Protein AF-A0A9E0NZY3-F1 (afdb_monomer)

pLDDT: mean 89.42, std 7.25, range [50.78, 97.94]

Sequence (360 aa):
MAFSDWFIPERIRQRQDQLIQARTTVNVAMLAALLTPLFSVSYFRLGHSAMGFGILAGGAGMALSVLLMRLTGLMQLAANVAITSMYTMVCWMAWVNGGLMGTSIVWFATVPFAAIFIAGRRAGYVWGVLTLLALVLFMLLHNDPGALPDIPIPATEFPFMQLKSLVGLTLVVLALALAFDSAKTKGFSNLETAREQAESSRHAIAAMLDQIARSVRAASQESKDIADSAHLMVDTMQKQSARTQEMVVTVQQMSDLTSHNADQTVHAAEVAGNARQHASAGGQVMDEAVRRLDEAGQAMSRSAAAIESLERRSNEVNGIAQLIGEIADQTNLLALNAAIEAARAGEMGRGFAVVADEVR

Foldseek 3Di:
DPPQVLLADPVQVVDPVSVQLSSLLSVLLQVQLVCLQVLLVVCVVLVNNQLSVLSNQLSVQSVVLSNCCNVVVPQLSSLVSNLVSQVSSLLSNCQSQLHPPGLSLLSLVCSLLSLCSNNRNVSSVVSNVVSVVSNVVSVVLNVDPPSGDYRSDDPVCRVVSSVVSVVVVVVSVVVSVVSVVVVVVVVVVVVVVVVVVVVVVVVVVVVVVVVVVVVVVVVVVVVVVVVVVVVVVVVVVVVVVVVVVVVVVVVVVVVVVVVVVVVVVVVVVVVVVVVVVVVVVVVVVVVVVVVVVVVVVVVVVVVVVVVVVVVVVVVVVVVVVVVVVVVLVVQLVVLVVQLVVLVVVPPVSVVSNVVSVVSD

Radius of gyration: 89.31 Å; Cα contacts (8 Å, |Δi|>4): 255; chains: 1; bounding box: 159×36×244 Å

Solvent-accessible surface area (backbone atoms only — not comparable to full-atom values): 18233 Å² total; per-residue (Å²): 130,60,80,58,50,75,40,51,40,68,85,44,62,77,38,68,72,54,34,54,37,49,47,45,31,36,50,53,26,44,52,51,27,67,47,22,59,67,57,18,53,60,32,45,76,72,70,38,52,74,53,18,52,41,36,39,52,20,18,49,37,12,42,47,16,39,51,45,19,41,75,70,58,42,59,69,59,19,28,49,43,24,48,49,22,49,49,53,27,41,53,50,42,16,47,62,26,32,24,76,83,20,63,39,45,70,53,55,68,50,50,24,56,54,23,29,58,35,61,30,65,69,41,14,52,54,44,38,52,53,42,52,52,48,53,52,50,36,52,57,40,69,74,39,92,79,69,49,51,68,57,78,65,53,82,88,52,40,67,59,51,33,50,52,40,50,53,51,51,51,53,52,53,50,53,53,51,53,51,49,54,56,52,50,55,55,52,52,55,54,50,50,54,53,46,53,52,51,53,53,49,51,54,53,51,54,54,52,51,54,50,50,54,51,51,53,53,52,53,54,48,53,52,48,55,50,51,52,51,50,53,52,48,52,56,50,49,51,55,49,51,52,51,51,53,52,47,53,53,51,51,51,53,51,51,53,51,51,51,50,51,51,54,50,49,53,51,51,50,49,52,53,50,52,51,51,52,51,52,54,51,51,49,54,52,48,55,50,50,53,50,53,50,50,54,48,52,53,52,51,52,54,49,52,55,51,50,54,52,48,50,54,51,50,52,51,51,49,52,51,51,49,52,49,49,54,49,49,53,51,42,31,50,53,18,48,52,43,27,53,53,17,61,70,53,43,88,84,14,53,71,52,26,57,52,17,61,72,64,81

Secondary structure (DSSP, 8-state):
--GGGGGS-HHHHTSHHHHHHHHHHHHHHHHHHHHHHHHHHHHHHTT-HHHHHHHHHHHHHHHHHHHHHHHH--HHHHHHHHHHHHHHHHHHHHHHTTGGGSTTGGGGGHHHHHHHHHH-HHHHHHHHHHHHHHHHHHHHHHTSTTSS----S-TTTHHHHHHHHHHHHHHHHHHHHHHHHHHHHHHHHHHHHHHHHHHHHHHHHHHHHHHHHHHHHHHHHHHHHHHHHHHHHHHHHHHHHHHHHHHHHHHHHHHHHHHHHHHHHHHHHHHHHHHHHHHHHHHHHHHHHHHHHHHHHHHHHHHHHHHHHHHHHHHHHHHHHHHHHHHHHHHHHHHHHHHHHHHHTGGGGHHHHHHHHHH-

Mean predicted aligned error: 14.32 Å

Nearest PDB structures (foldseek):
  3ja6-assembly1_I  TM=7.808E-01  e=2.227E+00  Escherichia coli
  8c5v-assembly1_I  TM=2.596E-01  e=5.965E-02  Escherichia coli
  3ja6-assembly1_H  TM=8.888E-01  e=9.295E+00  Escherichia coli

Structure (mmCIF, N/CA/C/O backbone):
data_AF-A0A9E0NZY3-F1
#
_entry.id   AF-A0A9E0NZY3-F1
#
loop_
_atom_site.group_PDB
_atom_site.id
_atom_site.type_symbol
_atom_site.label_atom_id
_atom_site.label_alt_id
_atom_site.label_comp_id
_atom_site.label_asym_id
_atom_site.label_entity_id
_atom_site.label_seq_id
_atom_site.pdbx_PDB_ins_code
_atom_site.Cartn_x
_atom_site.Cartn_y
_atom_site.Cartn_z
_atom_site.occupancy
_atom_site.B_iso_or_equiv
_atom_site.auth_seq_id
_atom_site.auth_comp_id
_atom_site.auth_asym_id
_atom_site.auth_atom_id
_atom_site.pdbx_PDB_model_num
ATOM 1 N N . MET A 1 1 ? 33.956 19.545 -25.415 1.00 50.78 1 MET A N 1
ATOM 2 C CA . MET A 1 1 ? 33.151 19.213 -26.614 1.00 50.78 1 MET A CA 1
ATOM 3 C C . MET A 1 1 ? 34.107 18.835 -27.721 1.00 50.78 1 MET A C 1
ATOM 5 O O . MET A 1 1 ? 35.066 19.569 -27.924 1.00 50.78 1 MET A O 1
ATOM 9 N N . ALA A 1 2 ? 33.895 17.703 -28.390 1.00 66.69 2 ALA A N 1
ATOM 10 C CA . ALA A 1 2 ? 34.688 17.389 -29.574 1.00 66.69 2 ALA A CA 1
ATOM 11 C C . ALA A 1 2 ? 34.324 18.384 -30.690 1.00 66.69 2 ALA A C 1
ATOM 13 O O . ALA A 1 2 ? 33.170 18.793 -30.788 1.00 66.69 2 ALA A O 1
ATOM 14 N N . PHE A 1 3 ? 35.277 18.770 -31.540 1.00 72.88 3 PHE A N 1
ATOM 15 C CA . PHE A 1 3 ? 35.023 19.671 -32.675 1.00 72.88 3 PHE A CA 1
ATOM 16 C C . PHE A 1 3 ? 33.878 19.170 -33.581 1.00 72.88 3 PHE A C 1
ATOM 18 O O . PHE A 1 3 ? 33.080 19.959 -34.081 1.00 72.88 3 PHE A O 1
ATOM 25 N N . SER A 1 4 ? 33.716 17.850 -33.700 1.00 74.94 4 SER A N 1
ATOM 26 C CA . SER A 1 4 ? 32.618 17.216 -34.432 1.00 74.94 4 SER A CA 1
ATOM 27 C C . SER A 1 4 ? 31.234 17.404 -33.800 1.00 74.94 4 SER A C 1
ATOM 29 O O . SER A 1 4 ? 30.239 17.403 -34.523 1.00 74.94 4 SER A O 1
ATOM 31 N N . ASP A 1 5 ? 31.141 17.647 -32.486 1.00 81.12 5 ASP A N 1
ATOM 32 C CA . ASP A 1 5 ? 29.861 17.885 -31.806 1.00 81.12 5 ASP A CA 1
ATOM 33 C C . ASP A 1 5 ? 29.216 19.202 -32.254 1.00 81.12 5 ASP A C 1
ATOM 35 O O . ASP A 1 5 ? 27.991 19.320 -32.253 1.00 81.12 5 ASP A O 1
ATOM 39 N N . TRP A 1 6 ? 30.016 20.182 -32.688 1.00 84.56 6 TRP A N 1
ATOM 40 C CA . TRP A 1 6 ? 29.530 21.481 -33.163 1.00 84.56 6 TRP A CA 1
ATOM 41 C C . TRP A 1 6 ? 28.607 21.370 -34.385 1.00 84.56 6 TRP A C 1
ATOM 43 O O . TRP A 1 6 ? 27.663 22.150 -34.530 1.00 84.56 6 TRP A O 1
ATOM 53 N N . PHE A 1 7 ? 28.844 20.368 -35.232 1.00 84.12 7 PHE A N 1
ATOM 54 C CA . PHE A 1 7 ? 28.051 20.103 -36.433 1.00 84.12 7 PHE A CA 1
ATOM 55 C C . PHE A 1 7 ? 26.774 19.299 -36.159 1.00 84.12 7 PHE A C 1
ATOM 57 O O . PHE A 1 7 ? 25.936 19.164 -37.048 1.00 84.12 7 PHE A O 1
ATOM 64 N N . ILE A 1 8 ? 26.599 18.780 -34.940 1.00 86.31 8 ILE A N 1
ATOM 65 C CA . ILE A 1 8 ? 25.457 17.944 -34.556 1.00 86.31 8 ILE A CA 1
ATOM 66 C C . ILE A 1 8 ? 24.435 18.800 -33.792 1.00 86.31 8 ILE A C 1
ATOM 68 O O . ILE A 1 8 ? 24.755 19.271 -32.697 1.00 86.31 8 ILE A O 1
ATOM 72 N N . PRO A 1 9 ? 23.205 18.982 -34.310 1.00 86.56 9 PRO A N 1
ATOM 73 C CA . PRO A 1 9 ? 22.145 19.724 -33.625 1.00 86.56 9 PRO A CA 1
ATOM 74 C C . PRO A 1 9 ? 21.748 19.112 -32.278 1.00 86.56 9 PRO A C 1
ATOM 76 O O . PRO A 1 9 ? 21.728 17.890 -32.123 1.00 86.56 9 PRO A O 1
ATOM 79 N N . GLU A 1 10 ? 21.334 19.948 -31.325 1.00 81.31 10 GLU A N 1
ATOM 80 C CA . GLU A 1 10 ? 20.989 19.521 -29.958 1.00 81.31 10 GLU A CA 1
ATOM 81 C C . GLU A 1 10 ? 19.892 18.455 -29.902 1.00 81.31 10 GLU A C 1
ATOM 83 O O . GLU A 1 10 ? 20.007 17.496 -29.142 1.00 81.31 10 GLU A O 1
ATOM 88 N N . ARG A 1 11 ? 18.888 18.544 -30.782 1.00 81.25 11 ARG A N 1
ATOM 89 C CA . ARG A 1 11 ? 17.812 17.543 -30.895 1.00 81.25 11 ARG A CA 1
ATOM 90 C C . ARG A 1 11 ? 18.315 16.120 -31.175 1.00 81.25 11 ARG A C 1
ATOM 92 O O . ARG A 1 11 ? 17.685 15.157 -30.757 1.00 81.25 11 ARG A O 1
ATOM 99 N N . ILE A 1 12 ? 19.448 15.983 -31.871 1.00 78.00 12 ILE A N 1
ATOM 100 C CA . ILE A 1 12 ? 20.076 14.687 -32.172 1.00 78.00 12 ILE A CA 1
ATOM 101 C C . ILE A 1 12 ? 20.942 14.230 -30.991 1.00 78.00 12 ILE A C 1
ATOM 103 O O . ILE A 1 12 ? 21.030 13.038 -30.713 1.00 78.00 12 ILE A O 1
ATOM 107 N N . ARG A 1 13 ? 21.531 15.171 -30.239 1.00 76.94 13 ARG A N 1
ATOM 108 C CA . ARG A 1 13 ? 22.372 14.868 -29.067 1.00 76.94 13 ARG A CA 1
ATOM 109 C C . ARG A 1 13 ? 21.608 14.195 -27.925 1.00 76.94 13 ARG A C 1
ATOM 111 O O . ARG A 1 13 ? 22.228 13.497 -27.132 1.00 76.94 13 ARG A O 1
ATOM 118 N N . GLN A 1 14 ? 20.289 14.370 -27.855 1.00 75.69 14 GLN A N 1
ATOM 119 C CA . GLN A 1 14 ? 19.443 13.761 -26.821 1.00 75.69 14 GLN A CA 1
ATOM 120 C C . GLN A 1 14 ? 19.224 12.250 -27.010 1.00 75.69 14 GLN A C 1
ATOM 122 O O . GLN A 1 14 ? 18.855 11.566 -26.061 1.00 75.69 14 GLN A O 1
ATOM 127 N N . ARG A 1 15 ? 19.454 11.708 -28.214 1.00 75.62 15 ARG A N 1
ATOM 128 C CA . ARG A 1 15 ? 19.289 10.278 -28.513 1.00 75.62 15 ARG A CA 1
ATOM 129 C C . ARG A 1 15 ? 20.659 9.640 -28.715 1.00 75.62 15 ARG A C 1
ATOM 131 O O . ARG A 1 15 ? 21.295 9.885 -29.738 1.00 75.62 15 ARG A O 1
ATOM 138 N N . GLN A 1 16 ? 21.104 8.812 -27.766 1.00 69.94 16 GLN A N 1
ATOM 139 C CA . GLN A 1 16 ? 22.449 8.213 -27.785 1.00 69.94 16 GLN A CA 1
ATOM 140 C C . GLN A 1 16 ? 22.771 7.492 -29.103 1.00 69.94 16 GLN A C 1
ATOM 142 O O . GLN A 1 16 ? 23.833 7.732 -29.678 1.00 69.94 16 GLN A O 1
ATOM 147 N N . ASP A 1 17 ? 21.839 6.699 -29.632 1.00 67.69 17 ASP A N 1
ATOM 148 C CA . ASP A 1 17 ? 22.052 5.951 -30.878 1.00 67.69 17 ASP A CA 1
ATOM 149 C C . ASP A 1 17 ? 22.245 6.873 -32.091 1.00 67.69 17 ASP A C 1
ATOM 151 O O . ASP A 1 17 ? 23.123 6.655 -32.930 1.00 67.69 17 ASP A O 1
ATOM 155 N N . GLN A 1 18 ? 21.464 7.956 -32.165 1.00 77.38 18 GLN A N 1
ATOM 156 C CA . GLN A 1 18 ? 21.562 8.927 -33.257 1.00 77.38 18 GLN A CA 1
ATOM 157 C C . GLN A 1 18 ? 22.817 9.794 -33.130 1.00 77.38 18 GLN A C 1
ATOM 159 O O . GLN A 1 18 ? 23.422 10.160 -34.135 1.00 77.38 18 GLN A O 1
ATOM 164 N N . LEU A 1 19 ? 23.245 10.089 -31.902 1.00 80.38 19 LEU A N 1
ATOM 165 C CA . LEU A 1 19 ? 24.465 10.841 -31.635 1.00 80.38 19 LEU A CA 1
ATOM 166 C C . LEU A 1 19 ? 25.715 10.080 -32.094 1.00 80.38 19 LEU A C 1
ATOM 168 O O . LEU A 1 19 ? 26.621 10.687 -32.666 1.00 80.38 19 LEU A O 1
ATOM 172 N N . ILE A 1 20 ? 25.767 8.762 -31.878 1.00 76.75 20 ILE A N 1
ATOM 173 C CA . ILE A 1 20 ? 26.884 7.926 -32.337 1.00 76.75 20 ILE A CA 1
ATOM 174 C C . ILE A 1 20 ? 26.971 7.964 -33.864 1.00 76.75 20 ILE A C 1
ATOM 176 O O . ILE A 1 20 ? 28.030 8.272 -34.412 1.00 76.75 20 ILE A O 1
ATOM 180 N N . GLN A 1 21 ? 25.856 7.726 -34.558 1.00 77.75 21 GLN A N 1
ATOM 181 C CA . GLN A 1 21 ? 25.830 7.736 -36.020 1.00 77.75 21 GLN A CA 1
ATOM 182 C C . GLN A 1 21 ? 26.147 9.124 -36.606 1.00 77.75 21 GLN A C 1
ATOM 184 O O . GLN A 1 21 ? 26.902 9.232 -37.577 1.00 77.75 21 GLN A O 1
ATOM 189 N N . ALA A 1 22 ? 25.636 10.196 -35.996 1.00 84.69 22 ALA A N 1
ATOM 190 C CA . ALA A 1 22 ? 25.931 11.565 -36.408 1.00 84.69 22 ALA A CA 1
ATOM 191 C C . ALA A 1 22 ? 27.423 11.901 -36.243 1.00 84.69 22 ALA A C 1
ATOM 193 O O . ALA A 1 22 ? 28.026 12.463 -37.155 1.00 84.69 22 ALA A O 1
ATOM 194 N N . ARG A 1 23 ? 28.056 11.495 -35.133 1.00 86.00 23 ARG A N 1
ATOM 195 C CA . ARG A 1 23 ? 29.505 11.672 -34.923 1.00 86.00 23 ARG A CA 1
ATOM 196 C C . ARG A 1 23 ? 30.331 10.926 -35.960 1.00 86.00 23 ARG A C 1
ATOM 198 O O . ARG A 1 23 ? 31.264 11.502 -36.513 1.00 86.00 23 ARG A O 1
ATOM 205 N N . THR A 1 24 ? 29.979 9.677 -36.250 1.00 81.94 24 THR A N 1
ATOM 206 C CA . THR A 1 24 ? 30.658 8.885 -37.284 1.00 81.94 24 THR A CA 1
ATOM 207 C C . THR A 1 24 ? 30.525 9.546 -38.655 1.00 81.94 24 THR A C 1
ATOM 209 O O . THR A 1 24 ? 31.521 9.689 -39.359 1.00 81.94 24 THR A O 1
ATOM 212 N N . THR A 1 25 ? 29.332 10.039 -38.997 1.00 85.69 25 THR A N 1
ATOM 213 C CA . THR A 1 25 ? 29.077 10.760 -40.255 1.00 85.69 25 THR A CA 1
ATOM 214 C C . THR A 1 25 ? 29.955 12.005 -40.385 1.00 85.69 25 THR A C 1
ATOM 216 O O . THR A 1 25 ? 30.627 12.176 -41.399 1.00 85.69 25 THR A O 1
ATOM 219 N N . VAL A 1 26 ? 30.009 12.842 -39.342 1.00 87.75 26 VAL A N 1
ATOM 220 C CA . VAL A 1 26 ? 30.840 14.060 -39.320 1.00 87.75 26 VAL A CA 1
ATOM 221 C C . VAL A 1 26 ? 32.313 13.714 -39.452 1.00 87.75 26 VAL A C 1
ATOM 223 O O . VAL A 1 26 ? 33.001 14.277 -40.296 1.00 87.75 26 VAL A O 1
ATOM 226 N N . ASN A 1 27 ? 32.799 12.775 -38.640 1.00 85.88 27 ASN A N 1
ATOM 227 C CA . ASN A 1 27 ? 34.215 12.437 -38.599 1.00 85.88 27 ASN A CA 1
ATOM 228 C C . ASN A 1 27 ? 34.697 11.867 -39.939 1.00 85.88 27 ASN A C 1
ATOM 230 O O . ASN A 1 27 ? 35.741 12.288 -40.426 1.00 85.88 27 ASN A O 1
ATOM 234 N N . VAL A 1 28 ? 33.938 10.953 -40.557 1.00 83.94 28 VAL A N 1
ATOM 235 C CA . VAL A 1 28 ? 34.324 10.344 -41.841 1.00 83.94 28 VAL A CA 1
ATOM 236 C C . VAL A 1 28 ? 34.258 11.366 -42.978 1.00 83.94 28 VAL A C 1
ATOM 238 O O . VAL A 1 28 ? 35.209 11.470 -43.751 1.00 83.94 28 VAL A O 1
ATOM 241 N N . ALA A 1 29 ? 33.188 12.164 -43.058 1.00 87.81 29 ALA A N 1
ATOM 242 C CA . ALA A 1 29 ? 33.040 13.172 -44.107 1.00 87.81 29 ALA A CA 1
ATOM 243 C C . ALA A 1 29 ? 34.083 14.298 -43.991 1.00 87.81 29 ALA A C 1
ATOM 245 O O . ALA A 1 29 ? 34.645 14.715 -45.002 1.00 87.81 29 ALA A O 1
ATOM 246 N N . MET A 1 30 ? 34.398 14.760 -42.773 1.00 87.62 30 MET A N 1
ATOM 247 C CA . MET A 1 30 ? 35.450 15.761 -42.563 1.00 87.62 30 MET A CA 1
ATOM 248 C C . MET A 1 30 ? 36.844 15.201 -42.832 1.00 87.62 30 MET A C 1
ATOM 250 O O . MET A 1 30 ? 37.650 15.890 -43.448 1.00 87.62 30 MET A O 1
ATOM 254 N N . LEU A 1 31 ? 37.139 13.969 -42.407 1.00 84.56 31 LEU A N 1
ATOM 255 C CA . LEU A 1 31 ? 38.432 13.336 -42.672 1.00 84.56 31 LEU A CA 1
ATOM 256 C C . LEU A 1 31 ? 38.662 13.170 -44.176 1.00 84.56 31 LEU A C 1
ATOM 258 O O . LEU A 1 31 ? 39.727 13.527 -44.674 1.00 84.56 31 LEU A O 1
ATOM 262 N N . ALA A 1 32 ? 37.650 12.703 -44.910 1.00 83.56 32 ALA A N 1
ATOM 263 C CA . ALA A 1 32 ? 37.718 12.610 -46.362 1.00 83.56 32 ALA A CA 1
ATOM 264 C C . ALA A 1 32 ? 37.897 13.997 -47.002 1.00 83.56 32 ALA A C 1
ATOM 266 O O . ALA A 1 32 ? 38.820 14.186 -47.792 1.00 83.56 32 ALA A O 1
ATOM 267 N N . ALA A 1 33 ? 37.099 14.994 -46.601 1.00 88.38 33 ALA A N 1
ATOM 268 C CA . ALA A 1 33 ? 37.219 16.361 -47.105 1.00 88.38 33 ALA A CA 1
ATOM 269 C C . ALA A 1 33 ? 38.604 16.977 -46.836 1.00 88.38 33 ALA A C 1
ATOM 271 O O . ALA A 1 33 ? 39.153 17.626 -47.718 1.00 88.38 33 ALA A O 1
ATOM 272 N N . LEU A 1 34 ? 39.211 16.730 -45.672 1.00 87.50 34 LEU A N 1
ATOM 273 C CA . LEU A 1 34 ? 40.551 17.222 -45.323 1.00 87.50 34 LEU A CA 1
ATOM 274 C C . LEU A 1 34 ? 41.669 16.571 -46.146 1.00 87.50 34 LEU A C 1
ATOM 276 O O . LEU A 1 34 ? 42.691 17.207 -46.396 1.00 87.50 34 LEU A O 1
ATOM 280 N N . LEU A 1 35 ? 41.490 15.321 -46.577 1.00 84.94 35 LEU A N 1
ATOM 281 C CA . LEU A 1 35 ? 42.472 14.618 -47.405 1.00 84.94 35 LEU A CA 1
ATOM 282 C C . LEU A 1 35 ? 42.409 15.047 -48.878 1.00 84.94 35 LEU A C 1
ATOM 284 O O . LEU A 1 35 ? 43.433 15.021 -49.562 1.00 84.94 35 LEU A O 1
ATOM 288 N N . THR A 1 36 ? 41.244 15.474 -49.377 1.00 88.69 36 THR A N 1
ATOM 289 C CA . THR A 1 36 ? 41.072 15.810 -50.804 1.00 88.69 36 THR A CA 1
ATOM 290 C C . THR A 1 36 ? 42.039 16.876 -51.351 1.00 88.69 36 THR A C 1
ATOM 292 O O . THR A 1 36 ? 42.586 16.631 -52.429 1.00 88.69 36 THR A O 1
ATOM 295 N N . PRO A 1 37 ? 42.378 17.983 -50.652 1.00 89.88 37 PRO A N 1
ATOM 296 C CA . PRO A 1 37 ? 43.343 18.961 -51.157 1.00 89.88 37 PRO A CA 1
ATOM 297 C C . PRO A 1 37 ? 44.759 18.390 -51.287 1.00 89.88 37 PRO A C 1
ATOM 299 O O . PRO A 1 37 ? 45.494 18.731 -52.213 1.00 89.88 37 PRO A O 1
ATOM 302 N N . LEU A 1 38 ? 45.148 17.486 -50.381 1.00 86.31 38 LEU A N 1
ATOM 303 C CA . LEU A 1 38 ? 46.461 16.841 -50.416 1.00 86.31 38 LEU A CA 1
ATOM 304 C C . LEU A 1 38 ? 46.616 15.987 -51.686 1.00 86.31 38 LEU A C 1
ATOM 306 O O . LEU A 1 38 ? 47.659 16.019 -52.344 1.00 86.31 38 LEU A O 1
ATOM 310 N N . PHE A 1 39 ? 45.556 15.264 -52.060 1.00 84.94 39 PHE A N 1
ATOM 311 C CA . PHE A 1 39 ? 45.525 14.473 -53.288 1.00 84.94 39 PHE A CA 1
ATOM 312 C C . PHE A 1 39 ? 45.421 15.349 -54.541 1.00 84.94 39 PHE A C 1
ATOM 314 O O . PHE A 1 39 ? 46.146 15.102 -55.506 1.00 84.94 39 PHE A O 1
ATOM 321 N N . SER A 1 40 ? 44.597 16.403 -54.535 1.00 88.44 40 SER A N 1
ATOM 322 C CA . SER A 1 40 ? 44.412 17.267 -55.709 1.00 88.44 40 SER A CA 1
ATOM 323 C C . SER A 1 40 ? 45.693 18.004 -56.114 1.00 88.44 40 SER A C 1
ATOM 325 O O . SER A 1 40 ? 45.972 18.126 -57.304 1.00 88.44 40 SER A O 1
ATOM 327 N N . VAL A 1 41 ? 46.516 18.443 -55.149 1.00 88.69 41 VAL A N 1
ATOM 328 C CA . VAL A 1 41 ? 47.803 19.117 -55.421 1.00 88.69 41 VAL A CA 1
ATOM 329 C C . VAL A 1 41 ? 48.752 18.234 -56.232 1.00 88.69 41 VAL A C 1
ATOM 331 O O . VAL A 1 41 ? 49.446 18.740 -57.113 1.00 88.69 41 VAL A O 1
ATOM 334 N N . SER A 1 42 ? 48.769 16.919 -55.979 1.00 84.81 42 SER A N 1
ATOM 335 C CA . SER A 1 42 ? 49.606 15.995 -56.755 1.00 84.81 42 SER A CA 1
ATOM 336 C C . SER A 1 42 ? 49.203 15.979 -58.232 1.00 84.81 42 SER A C 1
ATOM 338 O O . SER A 1 42 ? 50.080 15.994 -59.084 1.00 84.81 42 SER A O 1
ATOM 340 N N . TYR A 1 43 ? 47.904 16.026 -58.538 1.00 86.56 43 TYR A N 1
ATOM 341 C CA . TYR A 1 43 ? 47.405 16.015 -59.917 1.00 86.56 43 TYR A CA 1
ATOM 342 C C . TYR A 1 43 ? 47.533 17.367 -60.624 1.00 86.56 43 TYR A C 1
ATOM 344 O O . TYR A 1 43 ? 47.819 17.402 -61.819 1.00 86.56 43 TYR A O 1
ATOM 352 N N . PHE A 1 44 ? 47.418 18.486 -59.900 1.00 90.00 44 PHE A N 1
ATOM 353 C CA . PHE A 1 44 ? 47.691 19.807 -60.476 1.00 90.00 44 PHE A CA 1
ATOM 354 C C . PHE A 1 44 ? 49.152 19.969 -60.906 1.00 90.00 44 PHE A C 1
ATOM 356 O O . PHE A 1 44 ? 49.408 20.556 -61.954 1.00 90.00 44 PHE A O 1
ATOM 363 N N . ARG A 1 45 ? 50.107 19.410 -60.149 1.00 87.06 45 ARG A N 1
ATOM 364 C CA . ARG A 1 45 ? 51.536 19.438 -60.518 1.00 87.06 45 ARG A CA 1
ATOM 365 C C . ARG A 1 45 ? 51.847 18.664 -61.800 1.00 87.06 45 ARG A C 1
ATOM 367 O O . ARG A 1 45 ? 52.803 19.015 -62.475 1.00 87.06 45 ARG A O 1
ATOM 374 N N . LEU A 1 46 ? 51.026 17.671 -62.144 1.00 84.12 46 LEU A N 1
ATOM 375 C CA . LEU A 1 46 ? 51.128 16.911 -63.395 1.00 84.12 46 LEU A CA 1
ATOM 376 C C . LEU A 1 46 ? 50.390 17.557 -64.574 1.00 84.12 46 LEU A C 1
ATOM 378 O O . LEU A 1 46 ? 50.323 16.975 -65.650 1.00 84.12 46 LEU A O 1
ATOM 382 N N . GLY A 1 47 ? 49.787 18.735 -64.384 1.00 82.81 47 GLY A N 1
ATOM 383 C CA . GLY A 1 47 ? 48.973 19.379 -65.417 1.00 82.81 47 GLY A CA 1
ATOM 384 C C . GLY A 1 47 ? 47.584 18.752 -65.605 1.00 82.81 47 GLY A C 1
ATOM 385 O O . GLY A 1 47 ? 46.876 19.105 -66.544 1.00 82.81 47 GLY A O 1
ATOM 386 N N . HIS A 1 48 ? 47.142 17.861 -64.710 1.00 85.94 48 HIS A N 1
ATOM 387 C CA . HIS A 1 48 ? 45.838 17.189 -64.790 1.00 85.94 48 HIS A CA 1
ATOM 388 C C . HIS A 1 48 ? 44.771 17.929 -63.983 1.00 85.94 48 HIS A C 1
ATOM 390 O O . HIS A 1 48 ? 44.292 17.471 -62.939 1.00 85.94 48 HIS A O 1
ATOM 396 N N . SER A 1 49 ? 44.382 19.101 -64.481 1.00 87.06 49 SER A N 1
ATOM 397 C CA . SER A 1 49 ? 43.426 19.987 -63.810 1.00 87.06 49 SER A CA 1
ATOM 398 C C . SER A 1 49 ? 42.048 19.347 -63.608 1.00 87.06 49 SER A C 1
ATOM 400 O O . SER A 1 49 ? 41.482 19.468 -62.523 1.00 87.06 49 SER A O 1
ATOM 402 N N . ALA A 1 50 ? 41.537 18.598 -64.593 1.00 89.06 50 ALA A N 1
ATOM 403 C CA . ALA A 1 50 ? 40.238 17.920 -64.515 1.00 89.06 50 ALA A CA 1
ATOM 404 C C . ALA A 1 50 ? 40.136 16.957 -63.317 1.00 89.06 50 ALA A C 1
ATOM 406 O O . ALA A 1 50 ? 39.101 16.873 -62.651 1.00 89.06 50 ALA A O 1
ATOM 407 N N . MET A 1 51 ? 41.230 16.265 -62.998 1.00 89.06 51 MET A N 1
ATOM 408 C CA . MET A 1 51 ? 41.292 15.347 -61.865 1.00 89.06 51 MET A CA 1
ATOM 409 C C . MET A 1 51 ? 41.389 16.093 -60.534 1.00 89.06 51 MET A C 1
ATOM 411 O O . MET A 1 51 ? 40.649 15.790 -59.598 1.00 89.06 51 MET A O 1
ATOM 415 N N . GLY A 1 52 ? 42.251 17.113 -60.465 1.00 89.50 52 GLY A N 1
ATOM 416 C CA . GLY A 1 52 ? 42.396 17.953 -59.276 1.00 89.50 52 GLY A CA 1
ATOM 417 C C . GLY A 1 52 ? 41.089 18.648 -58.883 1.00 89.50 52 GLY A C 1
ATOM 418 O O . GLY A 1 52 ? 40.699 18.603 -57.716 1.00 89.50 52 GLY A O 1
ATOM 419 N N . PHE A 1 53 ? 40.367 19.220 -59.852 1.00 92.12 53 PHE A N 1
ATOM 420 C CA . PHE A 1 53 ? 39.069 19.852 -59.605 1.00 92.12 53 PHE A CA 1
ATOM 421 C C . PHE A 1 53 ? 37.987 18.851 -59.192 1.00 92.12 53 PHE A C 1
ATOM 423 O O . PHE A 1 53 ? 37.218 19.150 -58.283 1.00 92.12 53 PHE A O 1
ATOM 430 N N . GLY A 1 54 ? 37.950 17.656 -59.788 1.00 91.19 54 GLY A N 1
ATOM 431 C CA . GLY A 1 54 ? 36.994 16.615 -59.399 1.00 91.19 54 GLY A CA 1
ATOM 432 C C . GLY A 1 54 ? 37.171 16.132 -57.958 1.00 91.19 54 GLY A C 1
ATOM 433 O O . GLY A 1 54 ? 36.192 15.980 -57.227 1.00 91.19 54 GLY A O 1
ATOM 434 N N . ILE A 1 55 ? 38.422 15.961 -57.519 1.00 90.81 55 ILE A N 1
ATOM 435 C CA . ILE A 1 55 ? 38.756 15.594 -56.134 1.00 90.81 55 ILE A CA 1
ATOM 436 C C . ILE A 1 55 ? 38.326 16.702 -55.161 1.00 90.81 55 ILE A C 1
ATOM 438 O O . ILE A 1 55 ? 37.694 16.420 -54.142 1.00 90.81 55 ILE A O 1
ATOM 442 N N . LEU A 1 56 ? 38.616 17.967 -55.486 1.00 93.31 56 LEU A N 1
ATOM 443 C CA . LEU A 1 56 ? 38.200 19.106 -54.662 1.00 93.31 56 LEU A CA 1
ATOM 444 C C . LEU A 1 56 ? 36.676 19.255 -54.598 1.00 93.31 56 LEU A C 1
ATOM 446 O O . LEU A 1 56 ? 36.140 19.513 -53.523 1.00 93.31 56 LEU 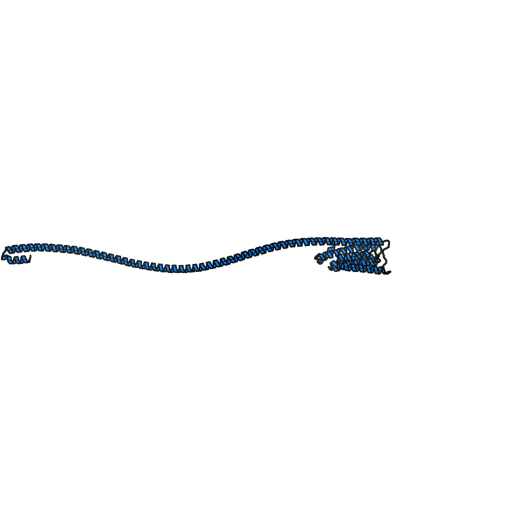A O 1
ATOM 450 N N . ALA A 1 57 ? 35.971 19.062 -55.716 1.00 93.56 57 ALA A N 1
ATOM 451 C CA . ALA A 1 57 ? 34.513 19.123 -55.764 1.00 93.56 57 ALA A CA 1
ATOM 452 C C . ALA A 1 57 ? 33.872 18.023 -54.902 1.00 93.56 57 ALA A C 1
ATOM 454 O O . ALA A 1 57 ? 32.956 18.299 -54.126 1.00 93.56 57 ALA A O 1
ATOM 455 N N . GLY A 1 58 ? 34.397 16.796 -54.970 1.00 91.81 58 GLY A N 1
ATOM 456 C CA . GLY A 1 58 ? 33.977 15.692 -54.107 1.00 91.81 58 GLY A CA 1
ATOM 457 C C . GLY A 1 58 ? 34.192 15.983 -52.622 1.00 91.81 58 GLY A C 1
ATOM 458 O O . GLY A 1 58 ? 33.280 15.805 -51.811 1.00 91.81 58 GLY A O 1
ATOM 459 N N . GLY A 1 59 ? 35.372 16.500 -52.266 1.00 92.12 59 GLY A N 1
ATOM 460 C CA . GLY A 1 59 ? 35.694 16.924 -50.902 1.00 92.12 59 GLY A CA 1
ATOM 461 C C . GLY A 1 59 ? 34.804 18.052 -50.388 1.00 92.12 59 GLY A C 1
ATOM 462 O O . GLY A 1 59 ? 34.313 17.987 -49.261 1.00 92.12 59 GLY A O 1
ATOM 463 N N . ALA A 1 60 ? 34.528 19.050 -51.228 1.00 93.94 60 ALA A N 1
ATOM 464 C CA . ALA A 1 60 ? 33.603 20.133 -50.916 1.00 93.94 60 ALA A CA 1
ATOM 465 C C . ALA A 1 60 ? 32.173 19.613 -50.693 1.00 93.94 60 ALA A C 1
ATOM 467 O O . ALA A 1 60 ? 31.520 20.030 -49.739 1.00 93.94 60 ALA A O 1
ATOM 468 N N . GLY A 1 61 ? 31.708 18.655 -51.504 1.00 93.44 61 GLY A N 1
ATOM 469 C CA . GLY A 1 61 ? 30.416 17.985 -51.315 1.00 93.44 61 GLY A CA 1
ATOM 470 C C . GLY A 1 61 ? 30.329 17.235 -49.982 1.00 93.44 61 GLY A C 1
ATOM 471 O O . GLY A 1 61 ? 29.335 17.344 -49.259 1.00 93.44 61 GLY A O 1
ATOM 472 N N . MET A 1 62 ? 31.405 16.548 -49.585 1.00 92.69 62 MET A N 1
ATOM 473 C CA . MET A 1 62 ? 31.485 15.901 -48.271 1.00 92.69 62 MET A CA 1
ATOM 474 C C . MET A 1 62 ? 31.519 16.911 -47.119 1.00 92.69 62 MET A C 1
ATOM 476 O O . MET A 1 62 ? 30.813 16.719 -46.132 1.00 92.69 62 MET A O 1
ATOM 480 N N . ALA A 1 63 ? 32.248 18.020 -47.234 1.00 92.62 63 ALA A N 1
ATOM 481 C CA . ALA A 1 63 ? 32.220 19.084 -46.228 1.00 92.62 63 ALA A CA 1
ATOM 482 C C . ALA A 1 63 ? 30.831 19.744 -46.122 1.00 92.62 63 ALA A C 1
ATOM 484 O O . ALA A 1 63 ? 30.328 19.985 -45.021 1.00 92.62 63 ALA A O 1
ATOM 485 N N . LEU A 1 64 ? 30.169 19.972 -47.260 1.00 93.75 64 LEU A N 1
ATOM 486 C CA . LEU A 1 64 ? 28.813 20.511 -47.319 1.00 93.75 64 LEU A CA 1
ATOM 487 C C . LEU A 1 64 ? 27.804 19.567 -46.659 1.00 93.75 64 LEU A C 1
ATOM 489 O O . LEU A 1 64 ? 26.898 20.034 -45.976 1.00 93.75 64 LEU A O 1
ATOM 493 N N . SER A 1 65 ? 27.981 18.251 -46.795 1.00 92.31 65 SER A N 1
ATOM 494 C CA . SER A 1 65 ? 27.127 17.260 -46.130 1.00 92.31 65 SER A CA 1
ATOM 495 C C . SER A 1 65 ? 27.094 17.436 -44.603 1.00 92.31 65 SER A C 1
ATOM 497 O O . SER A 1 65 ? 26.037 17.342 -43.976 1.00 92.31 65 SER A O 1
ATOM 499 N N . VAL A 1 66 ? 28.234 17.794 -44.006 1.00 91.19 66 VAL A N 1
ATOM 500 C CA . VAL A 1 66 ? 28.373 18.041 -42.568 1.00 91.19 66 VAL A CA 1
ATOM 501 C C . VAL A 1 66 ? 27.660 19.337 -42.168 1.00 91.19 66 VAL A C 1
ATOM 503 O O . VAL A 1 66 ? 26.956 19.384 -41.157 1.00 91.19 66 VAL A O 1
ATOM 506 N N . LEU A 1 67 ? 27.777 20.380 -42.991 1.00 90.81 67 LEU A N 1
ATOM 507 C CA . LEU A 1 67 ? 27.061 21.641 -42.796 1.00 90.81 67 LEU A CA 1
ATOM 508 C C . LEU A 1 67 ? 25.539 21.461 -42.939 1.00 90.81 67 LEU A C 1
ATOM 510 O O . LEU A 1 67 ? 24.773 21.983 -42.128 1.00 90.81 67 LEU A O 1
ATOM 514 N N . LEU A 1 68 ? 25.097 20.674 -43.924 1.00 90.56 68 LEU A N 1
ATOM 515 C CA . LEU A 1 68 ? 23.693 20.322 -44.137 1.00 90.56 68 LEU A CA 1
ATOM 516 C C . LEU A 1 68 ? 23.106 19.615 -42.921 1.00 90.56 68 LEU A C 1
ATOM 518 O O . LEU A 1 68 ? 21.966 19.898 -42.548 1.00 90.56 68 LEU A O 1
ATOM 522 N N . MET A 1 69 ? 23.876 18.744 -42.264 1.00 90.88 69 MET A N 1
ATOM 523 C CA . MET A 1 69 ? 23.434 18.109 -41.026 1.00 90.88 69 MET A CA 1
ATOM 524 C C . MET A 1 69 ? 23.171 19.136 -39.926 1.00 90.88 69 MET A C 1
ATOM 526 O O . MET A 1 69 ? 22.178 19.025 -39.211 1.00 90.88 69 MET A O 1
ATOM 530 N N . ARG A 1 70 ? 24.018 20.161 -39.814 1.00 90.62 70 ARG A N 1
ATOM 531 C CA . ARG A 1 70 ? 23.850 21.226 -38.824 1.00 90.62 70 ARG A CA 1
ATOM 532 C C . ARG A 1 70 ? 22.619 22.090 -39.101 1.00 90.62 70 ARG A C 1
ATOM 534 O O . ARG A 1 70 ? 21.886 22.411 -38.172 1.00 90.62 70 ARG A O 1
ATOM 541 N N . LEU A 1 71 ? 22.395 22.449 -40.365 1.00 89.00 71 LEU A N 1
ATOM 542 C CA . LEU A 1 71 ? 21.314 23.350 -40.781 1.00 89.00 71 LEU A CA 1
ATOM 543 C C . LEU A 1 71 ? 19.943 22.666 -40.782 1.00 89.00 71 LEU A C 1
ATOM 545 O O . LEU A 1 71 ? 18.968 23.219 -40.285 1.00 89.00 71 LEU A O 1
ATOM 549 N N . THR A 1 72 ? 19.861 21.457 -41.337 1.00 88.12 72 THR A N 1
ATOM 550 C CA . THR A 1 72 ? 18.583 20.746 -41.516 1.00 88.12 72 THR A CA 1
ATOM 551 C C . THR A 1 72 ? 18.251 19.831 -40.347 1.00 88.12 72 THR A C 1
ATOM 553 O O . THR A 1 72 ? 17.083 19.513 -40.126 1.00 88.12 72 THR A O 1
ATOM 556 N N . GLY A 1 73 ? 19.279 19.351 -39.635 1.00 84.31 73 GLY A N 1
ATOM 557 C CA .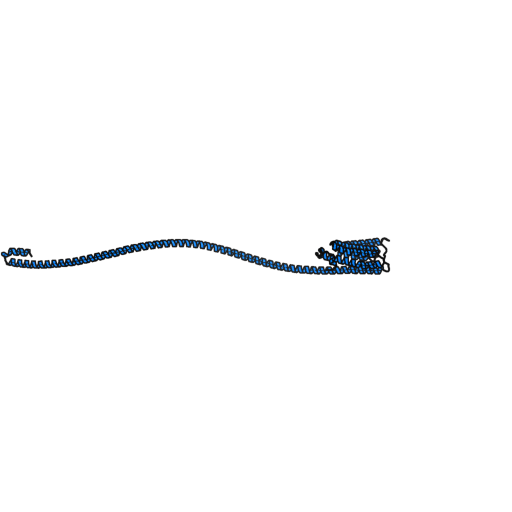 GLY A 1 73 ? 19.216 18.271 -38.653 1.00 84.31 73 GLY A CA 1
ATOM 558 C C . GLY A 1 73 ? 18.647 16.954 -39.183 1.00 84.31 73 GLY A C 1
ATOM 559 O O . GLY A 1 73 ? 18.143 16.161 -38.385 1.00 84.31 73 GLY A O 1
ATOM 560 N N . LEU A 1 74 ? 18.658 16.736 -40.500 1.00 88.31 74 LEU A N 1
ATOM 561 C CA . LEU A 1 74 ? 18.276 15.476 -41.131 1.00 88.31 74 LEU A CA 1
ATOM 562 C C . LEU A 1 74 ? 19.531 14.618 -41.322 1.00 88.31 74 LEU A C 1
ATOM 564 O O . LEU A 1 74 ? 20.232 14.725 -42.325 1.00 88.31 74 LEU A O 1
ATOM 568 N N . MET A 1 75 ? 19.814 13.752 -40.347 1.00 87.38 75 MET A N 1
ATOM 569 C CA . MET A 1 75 ? 21.026 12.919 -40.335 1.00 87.38 75 MET A CA 1
ATOM 570 C C . MET A 1 75 ? 21.155 12.033 -41.584 1.00 87.38 75 MET A C 1
ATOM 572 O O . MET A 1 75 ? 22.222 11.965 -42.182 1.00 87.38 75 MET A O 1
ATOM 576 N N . GLN A 1 76 ? 20.066 11.386 -42.010 1.00 87.44 76 GLN A N 1
ATOM 577 C CA . GLN A 1 76 ? 20.072 10.503 -43.185 1.00 87.44 76 GLN A CA 1
ATOM 578 C C . GLN A 1 76 ? 20.321 11.264 -44.491 1.00 87.44 76 GLN A C 1
ATOM 580 O O . GLN A 1 76 ? 21.004 10.753 -45.373 1.00 87.44 76 GLN A O 1
ATOM 585 N N . LEU A 1 77 ? 19.808 12.493 -44.606 1.00 89.81 77 LEU A N 1
ATOM 586 C CA . LEU A 1 77 ? 20.049 13.337 -45.774 1.00 89.81 77 LEU A CA 1
ATOM 587 C C . LEU A 1 77 ? 21.533 13.700 -45.870 1.00 89.81 77 LEU A C 1
ATOM 589 O O . LEU A 1 77 ? 22.145 13.494 -46.913 1.00 89.81 77 LEU A O 1
ATOM 593 N N . ALA A 1 78 ? 22.121 14.171 -44.769 1.00 91.38 78 ALA A N 1
ATOM 594 C CA . ALA A 1 78 ? 23.546 14.478 -44.703 1.00 91.38 78 ALA A CA 1
ATOM 595 C C . ALA A 1 78 ? 24.413 13.252 -45.031 1.00 91.38 78 ALA A C 1
ATOM 597 O O . ALA A 1 78 ? 25.310 13.332 -45.865 1.00 91.38 78 ALA A O 1
ATOM 598 N N . ALA A 1 79 ? 24.091 12.101 -44.440 1.00 91.00 79 ALA A N 1
ATOM 599 C CA . ALA A 1 79 ? 24.771 10.837 -44.695 1.00 91.00 79 ALA A CA 1
ATOM 600 C C . ALA A 1 79 ? 24.731 10.441 -46.185 1.00 91.00 79 ALA A C 1
ATOM 602 O O . ALA A 1 79 ? 25.762 10.112 -46.772 1.00 91.00 79 ALA A O 1
ATOM 603 N N . ASN A 1 80 ? 23.563 10.537 -46.824 1.00 91.69 80 ASN A N 1
ATOM 604 C CA . ASN A 1 80 ? 23.406 10.225 -48.244 1.00 91.69 80 ASN A CA 1
ATOM 605 C C . ASN A 1 80 ? 24.151 11.216 -49.144 1.00 91.69 80 ASN A C 1
ATOM 607 O O . ASN A 1 80 ? 24.778 10.790 -50.112 1.00 91.69 80 ASN A O 1
ATOM 611 N N . VAL A 1 81 ? 24.135 12.515 -48.826 1.00 93.06 81 VAL A N 1
ATOM 612 C CA . VAL A 1 81 ? 24.893 13.532 -49.577 1.00 93.06 81 VAL A CA 1
ATOM 613 C C . VAL A 1 81 ? 26.397 13.274 -49.475 1.00 93.06 81 VAL A C 1
ATOM 615 O O . VAL A 1 81 ? 27.092 13.359 -50.487 1.00 93.06 81 VAL A O 1
ATOM 618 N N . ALA A 1 82 ? 26.897 12.898 -48.295 1.00 92.69 82 ALA A N 1
ATOM 619 C CA . ALA A 1 82 ? 28.302 12.546 -48.097 1.00 92.69 82 ALA A CA 1
ATOM 620 C C . ALA A 1 82 ? 28.716 11.360 -48.983 1.00 92.69 82 ALA A C 1
ATOM 622 O O . ALA A 1 82 ? 29.677 11.457 -49.747 1.00 92.69 82 ALA A O 1
ATOM 623 N N . ILE A 1 83 ? 27.957 10.258 -48.920 1.00 93.38 83 ILE A N 1
ATOM 624 C CA . ILE A 1 83 ? 28.263 9.032 -49.670 1.00 93.38 83 ILE A CA 1
ATOM 625 C C . ILE A 1 83 ? 28.125 9.263 -51.176 1.00 93.38 83 ILE A C 1
ATOM 627 O O . ILE A 1 83 ? 28.980 8.822 -51.938 1.00 93.38 83 ILE A O 1
ATOM 631 N N . THR A 1 84 ? 27.102 10.005 -51.606 1.00 94.25 84 THR A N 1
ATOM 632 C CA . THR A 1 84 ? 26.907 10.343 -53.023 1.00 94.25 84 THR A CA 1
ATOM 633 C C . THR A 1 84 ? 28.056 11.202 -53.539 1.00 94.25 84 THR A C 1
ATOM 635 O O . THR A 1 84 ? 28.596 10.916 -54.600 1.00 94.25 84 THR A O 1
ATOM 638 N N . SER A 1 85 ? 28.494 12.206 -52.772 1.00 94.06 85 SER A N 1
ATOM 639 C CA . SER A 1 85 ? 29.642 13.049 -53.145 1.00 94.06 85 SER A CA 1
ATOM 640 C C . SER A 1 85 ? 30.921 12.222 -53.290 1.00 94.06 85 SER A C 1
ATOM 642 O O . SER A 1 85 ? 31.672 12.403 -54.245 1.00 94.06 85 SER A O 1
ATOM 644 N N . MET A 1 86 ? 31.141 1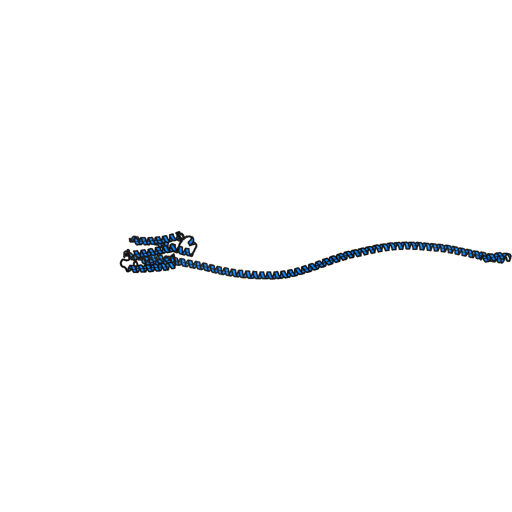1.271 -52.379 1.00 92.69 86 MET A N 1
ATOM 645 C CA . MET A 1 86 ? 32.258 10.330 -52.444 1.00 92.69 86 MET A CA 1
ATOM 646 C C . MET A 1 86 ? 32.170 9.403 -53.655 1.00 92.69 86 MET A C 1
ATOM 648 O O . MET A 1 86 ? 33.153 9.264 -54.374 1.00 92.69 86 MET A O 1
ATOM 652 N N . TYR A 1 87 ? 31.013 8.800 -53.918 1.00 94.62 87 TYR A N 1
ATOM 653 C CA . TYR A 1 87 ? 30.831 7.910 -55.062 1.00 94.62 87 TYR A CA 1
ATOM 654 C C . TYR A 1 87 ? 31.023 8.647 -56.390 1.00 94.62 87 TYR A C 1
ATOM 656 O O . TYR A 1 87 ? 31.794 8.197 -57.232 1.00 94.62 87 TYR A O 1
ATOM 664 N N . THR A 1 88 ? 30.401 9.817 -56.550 1.00 94.81 88 THR A N 1
ATOM 665 C CA . THR A 1 88 ? 30.552 10.648 -57.751 1.00 94.81 88 THR A CA 1
ATOM 666 C C . THR A 1 88 ? 32.005 11.068 -57.961 1.00 94.81 88 THR A C 1
ATOM 668 O O . THR A 1 88 ? 32.494 11.019 -59.087 1.00 94.81 88 THR A O 1
ATOM 671 N N . MET A 1 89 ? 32.722 11.417 -56.888 1.00 94.00 89 MET A N 1
ATOM 672 C CA . MET A 1 89 ? 34.155 11.712 -56.946 1.00 94.00 89 MET A CA 1
ATOM 673 C C . MET A 1 89 ? 34.961 10.509 -57.448 1.00 94.00 89 MET A C 1
ATOM 675 O O . MET A 1 89 ? 35.780 10.670 -58.348 1.00 94.00 89 MET A O 1
ATOM 679 N N . VAL A 1 90 ? 34.716 9.305 -56.919 1.00 93.38 90 VAL A N 1
ATOM 680 C CA . VAL A 1 90 ? 35.417 8.084 -57.353 1.00 93.38 90 VAL A CA 1
ATOM 681 C C . VAL A 1 90 ? 35.097 7.745 -58.811 1.00 93.38 90 VAL A C 1
ATOM 683 O O . VAL A 1 90 ? 36.015 7.455 -59.575 1.00 93.38 90 VAL A O 1
ATOM 686 N N . CYS A 1 91 ? 33.833 7.846 -59.231 1.00 94.12 91 CYS A N 1
ATOM 687 C CA . CYS A 1 91 ? 33.433 7.645 -60.626 1.00 94.12 91 CYS A CA 1
ATOM 688 C C . CYS A 1 91 ? 34.115 8.648 -61.567 1.00 94.12 91 CYS A C 1
ATOM 690 O O . CYS A 1 91 ? 34.633 8.254 -62.610 1.00 94.12 91 CYS A O 1
ATOM 692 N N . TRP A 1 92 ? 34.171 9.926 -61.183 1.00 94.44 92 TRP A N 1
ATOM 693 C CA . TRP A 1 92 ? 34.871 10.958 -61.947 1.00 94.44 92 TRP A CA 1
ATOM 694 C C . TRP A 1 92 ? 36.372 10.674 -62.049 1.00 94.44 92 TRP A C 1
ATOM 696 O O . TRP A 1 92 ? 36.951 10.742 -63.131 1.00 94.44 92 TRP A O 1
ATOM 706 N N . MET A 1 93 ? 37.007 10.308 -60.933 1.00 91.69 93 MET A N 1
ATOM 707 C CA . MET A 1 93 ? 38.426 9.956 -60.905 1.00 91.69 93 MET A CA 1
ATOM 708 C C . MET A 1 93 ? 38.731 8.731 -61.772 1.00 91.69 93 MET A C 1
ATOM 710 O O . MET A 1 93 ? 39.757 8.711 -62.444 1.00 91.69 93 MET A O 1
ATOM 714 N N . ALA A 1 94 ? 37.857 7.722 -61.769 1.00 91.69 94 ALA A N 1
ATOM 715 C CA . ALA A 1 94 ? 38.000 6.547 -62.621 1.00 91.69 94 ALA A CA 1
ATOM 716 C C . ALA A 1 94 ? 37.850 6.908 -64.107 1.00 91.69 94 ALA A C 1
ATOM 718 O O . ALA A 1 94 ? 38.659 6.473 -64.919 1.00 91.69 94 ALA A O 1
ATOM 719 N N . TRP A 1 95 ? 36.882 7.760 -64.456 1.00 92.44 95 TRP A N 1
ATOM 720 C CA . TRP A 1 95 ? 36.672 8.216 -65.831 1.00 92.44 95 TRP A CA 1
ATOM 721 C C . TRP A 1 95 ? 37.868 8.994 -66.390 1.00 92.44 95 TRP A C 1
ATOM 723 O O . TRP A 1 95 ? 38.381 8.665 -67.453 1.00 92.44 95 TRP A O 1
ATOM 733 N N . VAL A 1 96 ? 38.349 10.004 -65.660 1.00 90.62 96 VAL A N 1
ATOM 734 C CA . VAL A 1 96 ? 39.434 10.893 -66.119 1.00 90.62 96 VAL A CA 1
ATOM 735 C C . VAL A 1 96 ? 40.791 10.178 -66.194 1.00 90.62 96 VAL A C 1
ATOM 737 O O . VAL A 1 96 ? 41.707 10.666 -66.845 1.00 90.62 96 VAL A O 1
ATOM 740 N N . ASN A 1 97 ? 40.933 9.024 -65.544 1.00 87.50 97 ASN A N 1
ATOM 741 C CA . ASN A 1 97 ? 42.198 8.303 -65.418 1.00 87.50 97 ASN A CA 1
ATOM 742 C C . ASN A 1 97 ? 42.224 6.983 -66.208 1.00 87.50 97 ASN A C 1
ATOM 744 O O . ASN A 1 97 ? 42.883 6.034 -65.791 1.00 87.50 97 ASN A O 1
ATOM 748 N N . GLY A 1 98 ? 41.474 6.896 -67.310 1.00 85.12 98 GLY A N 1
ATOM 749 C CA . GLY A 1 98 ? 41.490 5.734 -68.209 1.00 85.12 98 GLY A CA 1
ATOM 750 C C . GLY A 1 98 ? 40.785 4.478 -67.679 1.00 85.12 98 GLY A C 1
ATOM 751 O O . GLY A 1 98 ? 41.076 3.365 -68.118 1.00 85.12 98 GLY A O 1
ATOM 752 N N . GLY A 1 99 ? 39.855 4.619 -66.730 1.00 87.38 99 GLY A N 1
ATOM 753 C CA . GLY A 1 99 ? 38.996 3.532 -66.253 1.00 87.38 99 GLY A CA 1
ATOM 754 C C . GLY A 1 99 ? 39.718 2.502 -65.379 1.00 87.38 99 GLY A C 1
ATOM 755 O O . GLY A 1 99 ? 40.354 2.850 -64.383 1.00 87.38 99 GLY A O 1
ATOM 756 N N . LEU A 1 100 ? 39.577 1.212 -65.717 1.00 86.12 100 LEU A N 1
ATOM 757 C CA . LEU A 1 100 ? 40.057 0.087 -64.894 1.00 86.12 100 LEU A CA 1
ATOM 758 C C . LEU A 1 100 ? 41.577 0.059 -64.698 1.00 86.12 100 LEU A C 1
ATOM 760 O O . LEU A 1 100 ? 42.043 -0.417 -63.665 1.00 86.12 100 LEU A O 1
ATOM 764 N N . MET A 1 101 ? 42.338 0.571 -65.666 1.00 84.69 101 MET A N 1
ATOM 765 C CA . MET A 1 101 ? 43.803 0.627 -65.599 1.00 84.69 101 MET A CA 1
ATOM 766 C C . MET A 1 101 ? 44.312 1.882 -64.878 1.00 84.69 101 MET A C 1
ATOM 768 O O . MET A 1 101 ? 45.515 2.060 -64.723 1.00 84.69 101 MET A O 1
ATOM 772 N N . GLY A 1 102 ? 43.413 2.756 -64.418 1.00 86.88 102 GLY A N 1
ATOM 773 C CA . GLY A 1 102 ? 43.760 3.972 -63.697 1.00 86.88 102 GLY A CA 1
ATOM 774 C C . GLY A 1 102 ? 44.141 3.730 -62.236 1.00 86.88 102 GLY A C 1
ATOM 775 O O . GLY A 1 102 ? 43.643 2.830 -61.559 1.00 86.88 102 GLY A O 1
ATOM 776 N N . THR A 1 103 ? 44.941 4.635 -61.673 1.00 87.69 103 THR A N 1
ATOM 777 C CA . THR A 1 103 ? 45.353 4.605 -60.252 1.00 87.69 103 THR A CA 1
ATOM 778 C C . THR A 1 103 ? 44.193 4.794 -59.264 1.00 87.69 103 THR A C 1
ATOM 780 O O . THR A 1 103 ? 44.359 4.620 -58.056 1.00 87.69 103 THR A O 1
ATOM 783 N N . SER A 1 104 ? 43.013 5.183 -59.753 1.00 89.62 104 SER A N 1
ATOM 784 C CA . SER A 1 104 ? 41.858 5.579 -58.940 1.00 89.62 104 SER A CA 1
ATOM 785 C C . SER A 1 104 ? 40.820 4.478 -58.730 1.00 89.62 104 SER A C 1
ATOM 787 O O . SER A 1 104 ? 39.973 4.617 -57.850 1.00 89.62 104 SER A O 1
ATOM 789 N N . ILE A 1 105 ? 40.905 3.367 -59.468 1.00 90.00 105 ILE A N 1
ATOM 790 C CA . ILE A 1 105 ? 39.899 2.297 -59.409 1.00 90.00 105 ILE A CA 1
ATOM 791 C C . ILE A 1 105 ? 39.789 1.660 -58.015 1.00 90.00 105 ILE A C 1
ATOM 793 O O . ILE A 1 105 ? 38.713 1.265 -57.578 1.00 90.00 105 ILE A O 1
ATOM 797 N N . VAL A 1 106 ? 40.893 1.644 -57.266 1.00 90.50 106 VAL A N 1
ATOM 798 C CA . VAL A 1 106 ? 40.974 1.070 -55.915 1.00 90.50 106 VAL A CA 1
ATOM 799 C C . VAL A 1 106 ? 40.068 1.779 -54.900 1.00 90.50 106 VAL A C 1
ATOM 801 O O . VAL A 1 106 ? 39.659 1.173 -53.912 1.00 90.50 106 VAL A O 1
ATOM 804 N N . TRP A 1 107 ? 39.692 3.039 -55.148 1.00 91.75 107 TRP A N 1
ATOM 805 C CA . TRP A 1 107 ? 38.830 3.814 -54.249 1.00 91.75 107 TRP A CA 1
ATOM 806 C C . TRP A 1 107 ? 37.373 3.354 -54.259 1.00 91.75 107 TRP A C 1
ATOM 808 O O . TRP A 1 107 ? 36.648 3.614 -53.302 1.00 91.75 107 TRP A O 1
ATOM 818 N N . PHE A 1 108 ? 36.944 2.592 -55.268 1.00 93.06 108 PHE A N 1
ATOM 819 C CA . PHE A 1 108 ? 35.630 1.946 -55.247 1.00 93.06 108 PHE A CA 1
ATOM 820 C C . PHE A 1 108 ? 35.463 1.010 -54.043 1.00 93.06 108 PHE A C 1
ATOM 822 O O . PHE A 1 108 ? 34.350 0.862 -53.535 1.00 93.06 108 PHE A O 1
ATOM 829 N N . ALA A 1 109 ? 36.564 0.448 -53.528 1.00 89.75 109 ALA A N 1
ATOM 830 C CA . ALA A 1 109 ? 36.546 -0.412 -52.356 1.00 89.75 109 ALA A CA 1
ATOM 831 C C . ALA A 1 109 ? 36.143 0.325 -51.069 1.00 89.75 109 ALA A C 1
ATOM 833 O O . ALA A 1 109 ? 35.576 -0.312 -50.191 1.00 89.75 109 ALA A O 1
ATOM 834 N N . THR A 1 110 ? 36.371 1.638 -50.924 1.00 89.19 110 THR A N 1
ATOM 835 C CA . THR A 1 110 ? 36.020 2.359 -49.679 1.00 89.19 110 THR A CA 1
ATOM 836 C C . THR A 1 110 ? 34.551 2.737 -49.598 1.00 89.19 110 THR A C 1
ATOM 838 O O . THR A 1 110 ? 34.014 2.842 -48.495 1.00 89.19 110 THR A O 1
ATOM 841 N N . VAL A 1 111 ? 33.889 2.915 -50.745 1.00 91.69 111 VAL A N 1
ATOM 842 C CA . VAL A 1 111 ? 32.508 3.402 -50.832 1.00 91.69 111 VAL A CA 1
ATOM 843 C C . VAL A 1 111 ? 31.523 2.567 -50.001 1.00 91.69 111 VAL A C 1
ATOM 845 O O . VAL A 1 111 ? 30.847 3.152 -49.150 1.00 91.69 111 VAL A O 1
ATOM 848 N N . PRO A 1 112 ? 31.429 1.229 -50.163 1.00 92.56 112 PRO A N 1
ATOM 849 C CA . PRO A 1 112 ? 30.488 0.430 -49.381 1.00 92.56 112 PRO A CA 1
ATOM 850 C C . PRO A 1 112 ? 30.817 0.439 -47.886 1.00 92.56 112 PRO A C 1
ATOM 852 O O . PRO A 1 112 ? 29.903 0.502 -47.067 1.00 92.56 112 PRO A O 1
ATOM 855 N N . PHE A 1 113 ? 32.099 0.438 -47.508 1.00 88.25 113 PHE A N 1
ATOM 856 C CA . PHE A 1 113 ? 32.491 0.496 -46.098 1.00 88.25 113 PHE A CA 1
ATOM 857 C C . PHE A 1 113 ? 32.089 1.828 -45.472 1.00 88.25 113 PHE A C 1
ATOM 859 O O . PHE A 1 113 ? 31.367 1.840 -44.478 1.00 88.25 113 PHE A O 1
ATOM 866 N N . ALA A 1 114 ? 32.469 2.951 -46.078 1.00 88.19 114 ALA A N 1
ATOM 867 C CA . ALA A 1 114 ? 32.070 4.269 -45.599 1.00 88.19 114 ALA A CA 1
ATOM 868 C C . ALA A 1 114 ? 30.536 4.416 -45.557 1.00 88.19 114 ALA A C 1
ATOM 870 O O . ALA A 1 114 ? 30.007 4.960 -44.588 1.00 88.19 114 ALA A O 1
ATOM 871 N N . ALA A 1 115 ? 29.801 3.839 -46.515 1.00 91.19 115 ALA A N 1
ATOM 872 C CA . ALA A 1 115 ? 28.341 3.811 -46.481 1.00 91.19 115 ALA A CA 1
ATOM 873 C C . ALA A 1 115 ? 27.772 3.048 -45.270 1.00 91.19 115 ALA A C 1
ATOM 875 O O . ALA A 1 115 ? 26.815 3.524 -44.654 1.00 91.19 115 ALA A O 1
ATOM 876 N N . ILE A 1 116 ? 28.376 1.918 -44.876 1.00 89.06 116 ILE A N 1
ATOM 877 C CA . ILE A 1 116 ? 27.989 1.172 -43.663 1.00 89.06 116 ILE A CA 1
ATOM 878 C C . ILE A 1 116 ? 28.166 2.033 -42.410 1.00 89.06 116 ILE A C 1
ATOM 880 O O . ILE A 1 116 ? 27.284 2.043 -41.553 1.00 89.06 116 ILE A O 1
ATOM 884 N N . PHE A 1 117 ? 29.275 2.764 -42.305 1.00 82.88 117 PHE A N 1
ATOM 885 C CA . PHE A 1 117 ? 29.575 3.584 -41.128 1.00 82.88 117 PHE A CA 1
ATOM 886 C C . PHE A 1 117 ? 28.717 4.847 -41.033 1.00 82.88 117 PHE A C 1
ATOM 888 O O . PHE A 1 117 ? 28.321 5.242 -39.938 1.00 82.88 117 PHE A O 1
ATOM 895 N N . ILE A 1 118 ? 28.431 5.477 -42.171 1.00 86.44 118 ILE A N 1
ATOM 896 C CA . ILE A 1 118 ? 27.728 6.760 -42.234 1.00 86.44 118 ILE A CA 1
ATOM 897 C C . ILE A 1 118 ? 26.202 6.553 -42.223 1.00 86.44 118 ILE A C 1
ATOM 899 O O . ILE A 1 118 ? 25.484 7.132 -41.407 1.00 86.44 118 ILE A O 1
ATOM 903 N N . ALA A 1 119 ? 25.686 5.685 -43.095 1.00 87.69 119 ALA A N 1
ATOM 904 C CA . ALA A 1 119 ? 24.248 5.506 -43.321 1.00 87.69 119 ALA A CA 1
ATOM 905 C C . ALA A 1 119 ? 23.712 4.128 -42.884 1.00 87.69 119 ALA A C 1
ATOM 907 O O . ALA A 1 119 ? 22.509 3.873 -42.966 1.00 87.69 119 ALA A O 1
ATOM 908 N N . GLY A 1 120 ? 24.576 3.248 -42.372 1.00 87.88 120 GLY A N 1
ATOM 909 C CA . GLY A 1 120 ? 24.199 1.938 -41.854 1.00 87.88 120 GLY A CA 1
ATOM 910 C C . GLY A 1 120 ? 24.262 0.815 -42.891 1.00 87.88 120 GLY A C 1
ATOM 911 O O . GLY A 1 120 ? 24.503 1.006 -44.083 1.00 87.88 120 GLY A O 1
ATOM 912 N N . ARG A 1 121 ? 24.005 -0.411 -42.423 1.00 89.44 121 ARG A N 1
ATOM 913 C CA . ARG A 1 121 ? 24.216 -1.650 -43.195 1.00 89.44 121 ARG A CA 1
ATOM 914 C C . ARG A 1 121 ? 23.452 -1.699 -44.521 1.00 89.44 121 ARG A C 1
ATOM 916 O O . ARG A 1 121 ? 24.002 -2.138 -45.523 1.00 89.44 121 ARG A O 1
ATOM 923 N N . ARG A 1 122 ? 22.199 -1.228 -44.531 1.00 89.81 122 ARG A N 1
ATOM 924 C CA . ARG A 1 122 ? 21.365 -1.200 -45.745 1.00 89.81 122 ARG A CA 1
ATOM 925 C C . ARG A 1 122 ? 21.980 -0.314 -46.827 1.00 89.81 122 ARG A C 1
ATOM 927 O O . ARG A 1 122 ? 22.057 -0.740 -47.972 1.00 89.81 122 ARG A O 1
ATOM 934 N N . ALA A 1 123 ? 22.461 0.872 -46.455 1.00 90.44 123 ALA A N 1
ATOM 935 C CA . ALA A 1 123 ? 23.161 1.756 -47.379 1.00 90.44 123 ALA A CA 1
ATOM 936 C C . ALA A 1 123 ? 24.448 1.101 -47.896 1.00 90.44 123 ALA A C 1
ATOM 938 O O . ALA A 1 123 ? 24.711 1.151 -49.090 1.00 90.44 123 ALA A O 1
ATOM 939 N N . GLY A 1 124 ? 25.187 0.406 -47.028 1.00 91.44 124 GLY A N 1
ATOM 940 C CA . GLY A 1 124 ? 26.328 -0.422 -47.419 1.00 91.44 124 GLY A CA 1
ATOM 941 C C . GLY A 1 124 ? 26.042 -1.384 -48.568 1.00 91.44 124 GLY A C 1
ATOM 942 O O . GLY A 1 124 ? 26.789 -1.413 -49.541 1.00 91.44 124 GLY A O 1
ATOM 943 N N . TYR A 1 125 ? 24.942 -2.137 -48.484 1.00 93.50 125 TYR A N 1
ATOM 944 C CA . TYR A 1 125 ? 24.541 -3.054 -49.554 1.00 93.50 125 TYR A CA 1
ATOM 945 C C . TYR A 1 125 ? 24.160 -2.319 -50.840 1.00 93.50 125 TYR A C 1
ATOM 947 O O . TYR A 1 125 ? 24.629 -2.697 -51.908 1.00 93.50 125 TYR A O 1
ATOM 955 N N . VAL A 1 126 ? 23.356 -1.255 -50.741 1.00 94.38 126 VAL A N 1
ATOM 956 C CA . VAL A 1 126 ? 22.928 -0.463 -51.907 1.00 94.38 126 VAL A CA 1
ATOM 957 C C . VAL A 1 126 ? 24.136 0.115 -52.641 1.00 94.38 126 VAL A C 1
ATOM 959 O O . VAL A 1 126 ? 24.296 -0.092 -53.841 1.00 94.38 126 VAL A O 1
ATOM 962 N N . TRP A 1 127 ? 25.023 0.790 -51.913 1.00 94.94 127 TRP A N 1
ATOM 963 C CA . TRP A 1 127 ? 26.220 1.390 -52.490 1.00 94.94 127 TRP A CA 1
ATOM 964 C C . TRP A 1 127 ? 27.238 0.343 -52.940 1.00 94.94 127 TRP A C 1
ATOM 966 O O . TRP A 1 127 ? 27.911 0.563 -53.936 1.00 94.94 127 TRP A O 1
ATOM 976 N N . GLY A 1 128 ? 27.305 -0.821 -52.290 1.00 93.62 128 GLY A N 1
ATOM 977 C CA . GLY A 1 128 ? 28.107 -1.951 -52.762 1.00 93.62 128 GLY A CA 1
ATOM 978 C C . GLY A 1 128 ? 27.646 -2.473 -54.122 1.00 93.62 128 GLY A C 1
ATOM 979 O O . GLY A 1 128 ? 28.472 -2.668 -55.009 1.00 93.62 128 GLY A O 1
ATOM 980 N N . VAL A 1 129 ? 26.333 -2.623 -54.325 1.00 96.00 129 VAL A N 1
ATOM 981 C CA . VAL A 1 129 ? 25.772 -2.990 -55.634 1.00 96.00 129 VAL A CA 1
ATOM 982 C C . VAL A 1 129 ? 26.070 -1.907 -56.674 1.00 96.00 129 VAL A C 1
ATOM 984 O O . VAL A 1 129 ? 26.535 -2.234 -57.761 1.00 96.00 129 VAL A O 1
ATOM 987 N N . LEU A 1 130 ? 25.887 -0.624 -56.344 1.00 95.44 130 LEU A N 1
ATOM 988 C CA . LEU A 1 130 ? 26.207 0.488 -57.253 1.00 95.44 130 LEU A CA 1
ATOM 989 C C . LEU A 1 130 ? 27.697 0.555 -57.616 1.00 95.44 130 LEU A C 1
ATOM 991 O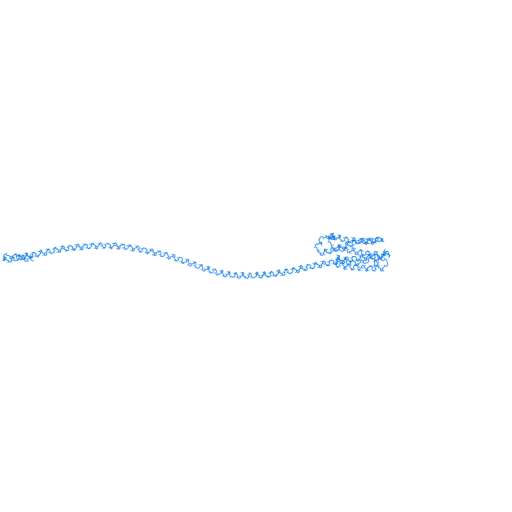 O . LEU A 1 130 ? 28.046 0.853 -58.756 1.00 95.44 130 LEU A O 1
ATOM 995 N N . THR A 1 131 ? 28.583 0.262 -56.667 1.00 94.62 131 THR A N 1
ATOM 996 C CA . THR A 1 131 ? 30.024 0.141 -56.897 1.00 94.62 131 THR A CA 1
ATOM 997 C C . THR A 1 131 ? 30.329 -1.003 -57.861 1.00 94.62 131 THR A C 1
ATOM 999 O O . THR A 1 131 ? 31.062 -0.799 -58.825 1.00 94.62 131 THR A O 1
ATOM 1002 N N . LEU A 1 132 ? 29.745 -2.188 -57.656 1.00 94.69 132 LEU A N 1
ATOM 1003 C CA . LEU A 1 132 ? 29.931 -3.323 -58.565 1.00 94.69 132 LEU A CA 1
ATOM 1004 C C . LEU A 1 132 ? 29.403 -3.018 -59.972 1.00 94.69 132 LEU A C 1
ATOM 1006 O O . LEU A 1 132 ? 30.085 -3.306 -60.951 1.00 94.69 132 LEU A O 1
ATOM 1010 N N . LEU A 1 133 ? 28.235 -2.380 -60.082 1.00 95.62 133 LEU A N 1
ATOM 1011 C CA . LEU A 1 133 ? 27.673 -1.954 -61.366 1.00 95.62 133 LEU A CA 1
ATOM 1012 C C . LEU A 1 133 ? 28.574 -0.937 -62.082 1.00 95.62 133 LEU A C 1
ATOM 1014 O O . LEU A 1 133 ? 28.777 -1.060 -63.286 1.00 95.62 133 LEU A O 1
ATOM 1018 N N . ALA A 1 134 ? 29.160 0.024 -61.360 1.00 94.00 134 ALA A N 1
ATOM 1019 C CA . ALA A 1 134 ? 30.123 0.960 -61.939 1.00 94.00 134 ALA A CA 1
ATOM 1020 C C . ALA A 1 134 ? 31.391 0.256 -62.436 1.00 94.00 134 ALA A C 1
ATOM 1022 O O . ALA A 1 134 ? 31.871 0.569 -63.522 1.00 94.00 134 ALA A O 1
ATOM 1023 N N . LEU A 1 135 ? 31.915 -0.722 -61.690 1.00 93.38 135 LEU A N 1
ATOM 1024 C CA . LEU A 1 135 ? 33.067 -1.516 -62.130 1.00 93.38 135 LEU A CA 1
ATOM 1025 C C . LEU A 1 135 ? 32.757 -2.310 -63.406 1.00 93.38 135 LEU A C 1
ATOM 1027 O O . LEU A 1 135 ? 33.570 -2.315 -64.327 1.00 93.38 135 LEU A O 1
ATOM 1031 N N . VAL A 1 136 ? 31.573 -2.927 -63.491 1.00 93.75 136 VAL A N 1
ATOM 1032 C CA . VAL A 1 136 ? 31.109 -3.610 -64.710 1.00 93.75 136 VAL A CA 1
ATOM 1033 C C . VAL A 1 136 ? 30.978 -2.623 -65.871 1.00 93.75 136 VAL A C 1
ATOM 1035 O O . VAL A 1 136 ? 31.422 -2.921 -66.974 1.00 93.75 136 VAL A O 1
ATOM 1038 N N . LEU A 1 137 ? 30.434 -1.426 -65.637 1.00 93.06 137 LEU A N 1
ATOM 1039 C CA . LEU A 1 137 ? 30.338 -0.386 -66.663 1.00 93.06 137 LEU A CA 1
ATOM 1040 C C . LEU A 1 137 ? 31.722 0.030 -67.184 1.00 93.06 137 LEU A C 1
ATOM 1042 O O . LEU A 1 137 ? 31.925 0.075 -68.394 1.00 93.06 137 LEU A O 1
ATOM 1046 N N . PHE A 1 138 ? 32.692 0.275 -66.299 1.00 92.06 138 PHE A N 1
ATOM 1047 C CA . PHE A 1 138 ? 34.067 0.583 -66.706 1.00 92.06 138 PHE A CA 1
ATOM 1048 C C . PHE A 1 138 ? 34.748 -0.584 -67.428 1.00 92.06 138 PHE A C 1
ATOM 1050 O O . PHE A 1 138 ? 35.565 -0.345 -68.312 1.00 92.06 138 PHE A O 1
ATOM 1057 N N . MET A 1 139 ? 34.396 -1.831 -67.102 1.00 90.88 139 MET A N 1
ATOM 1058 C CA . MET A 1 139 ? 34.852 -3.012 -67.840 1.00 90.88 139 MET A CA 1
ATOM 1059 C C . MET A 1 139 ? 34.294 -3.053 -69.263 1.00 90.88 139 MET A C 1
ATOM 1061 O O . MET A 1 139 ? 35.037 -3.339 -70.196 1.00 90.88 139 MET A O 1
ATOM 1065 N N . LEU A 1 140 ? 33.009 -2.742 -69.441 1.00 90.81 140 LEU A N 1
ATOM 1066 C CA . LEU A 1 140 ? 32.393 -2.674 -70.766 1.00 90.81 140 LEU A CA 1
ATOM 1067 C C . LEU A 1 140 ? 33.003 -1.547 -71.608 1.00 90.81 140 LEU A C 1
ATOM 1069 O O . LEU A 1 140 ? 33.354 -1.782 -72.759 1.00 90.81 140 LEU A O 1
ATOM 1073 N N . LEU A 1 141 ? 33.195 -0.363 -71.018 1.00 89.19 141 LEU A N 1
ATOM 1074 C CA . LEU A 1 141 ? 33.819 0.785 -71.686 1.00 89.19 141 LEU A CA 1
ATOM 1075 C C . LEU A 1 141 ? 35.291 0.541 -72.041 1.00 89.19 141 LEU A C 1
ATOM 1077 O O . LEU A 1 141 ? 35.775 1.078 -73.027 1.00 89.19 141 LEU A O 1
ATOM 1081 N N . HIS A 1 142 ? 36.008 -0.274 -71.265 1.00 86.69 142 HIS A N 1
ATOM 1082 C CA . HIS A 1 142 ? 37.392 -0.633 -71.577 1.00 86.69 142 HIS A CA 1
ATOM 1083 C C . HIS A 1 142 ? 37.520 -1.451 -72.871 1.00 86.69 142 HIS A C 1
ATOM 1085 O O . HIS A 1 142 ? 38.543 -1.371 -73.544 1.00 86.69 142 HIS A O 1
ATOM 1091 N N . ASN A 1 143 ? 36.486 -2.218 -73.230 1.00 84.25 143 ASN A N 1
ATOM 1092 C CA . ASN A 1 143 ? 36.481 -3.039 -74.440 1.00 84.25 143 ASN A CA 1
ATOM 1093 C C . ASN A 1 143 ? 36.143 -2.247 -75.717 1.00 84.25 143 ASN A C 1
ATOM 1095 O O . ASN A 1 143 ? 36.271 -2.805 -76.806 1.00 84.25 143 ASN A O 1
ATOM 1099 N N . ASP A 1 144 ? 35.711 -0.986 -75.601 1.00 85.38 144 ASP A N 1
ATOM 1100 C CA . ASP A 1 144 ? 35.332 -0.134 -76.732 1.00 85.38 144 ASP A CA 1
ATOM 1101 C C . ASP A 1 144 ? 36.438 0.910 -77.028 1.00 85.38 144 ASP A C 1
ATOM 1103 O O . ASP A 1 144 ? 36.698 1.791 -76.196 1.00 85.38 144 ASP A O 1
ATOM 1107 N N . PRO A 1 145 ? 37.147 0.819 -78.173 1.00 75.69 145 PRO A N 1
ATOM 1108 C CA . PRO A 1 145 ? 38.263 1.707 -78.492 1.00 75.69 145 PRO A CA 1
ATOM 1109 C C . PRO A 1 145 ? 37.839 3.183 -78.554 1.00 75.69 145 PRO A C 1
ATOM 1111 O O . PRO A 1 145 ? 37.049 3.584 -79.404 1.00 75.69 145 PRO A O 1
ATOM 1114 N N . GLY A 1 146 ? 38.412 4.015 -77.680 1.00 77.44 146 GLY A N 1
ATOM 1115 C CA . GLY A 1 146 ? 38.140 5.458 -77.620 1.00 77.44 146 GLY A CA 1
ATOM 1116 C C . GLY A 1 146 ? 36.965 5.865 -76.723 1.00 77.44 146 GLY A C 1
ATOM 1117 O O . GLY A 1 146 ? 36.681 7.057 -76.609 1.00 77.44 146 GLY A O 1
ATOM 1118 N N . ALA A 1 147 ? 36.304 4.916 -76.051 1.00 83.75 147 ALA A N 1
ATOM 1119 C CA . ALA A 1 147 ? 35.223 5.218 -75.110 1.00 83.75 147 ALA A CA 1
ATOM 1120 C C . ALA A 1 147 ? 35.713 5.839 -73.787 1.00 83.75 147 ALA A C 1
ATOM 1122 O O . ALA A 1 147 ? 34.952 6.534 -73.109 1.00 83.75 147 ALA A O 1
ATOM 1123 N N . LEU A 1 148 ? 36.977 5.608 -73.415 1.00 86.25 148 LEU A N 1
ATOM 1124 C CA . LEU A 1 148 ? 37.618 6.201 -72.241 1.00 86.25 148 LEU A CA 1
ATOM 1125 C C . LEU A 1 148 ? 38.732 7.171 -72.661 1.00 86.25 148 LEU A C 1
ATOM 1127 O O . LEU A 1 148 ? 39.448 6.883 -73.621 1.00 86.25 148 LEU A O 1
ATOM 1131 N N . PRO A 1 149 ? 38.917 8.290 -71.935 1.00 86.31 149 PRO A N 1
ATOM 1132 C CA . PRO A 1 149 ? 40.085 9.145 -72.104 1.00 86.31 149 PRO A CA 1
ATOM 1133 C C . PRO A 1 149 ? 41.384 8.365 -71.887 1.00 86.31 149 PRO A C 1
ATOM 1135 O O . PRO A 1 149 ? 41.449 7.503 -71.006 1.00 86.31 149 PRO A O 1
ATOM 1138 N N . ASP A 1 150 ? 42.431 8.716 -72.631 1.00 82.12 150 ASP A N 1
ATOM 1139 C CA . ASP A 1 150 ? 43.768 8.182 -72.383 1.00 82.12 150 ASP A CA 1
ATOM 1140 C C . ASP A 1 150 ? 44.228 8.510 -70.962 1.00 82.12 150 ASP A C 1
ATOM 1142 O O . ASP A 1 150 ? 43.905 9.569 -70.414 1.00 82.12 150 ASP A O 1
ATOM 1146 N N . ILE A 1 151 ? 45.005 7.599 -70.369 1.00 82.94 151 ILE A N 1
ATOM 1147 C CA . ILE A 1 151 ? 45.589 7.806 -69.044 1.00 82.94 151 ILE A CA 1
ATOM 1148 C C . ILE A 1 151 ? 46.481 9.047 -69.133 1.00 82.94 151 ILE A C 1
ATOM 1150 O O . ILE A 1 151 ? 47.506 9.015 -69.815 1.00 82.94 151 ILE A O 1
ATOM 1154 N N . PRO A 1 152 ? 46.125 10.145 -68.449 1.00 78.06 152 PRO A N 1
ATOM 1155 C CA . PRO A 1 152 ? 46.818 11.406 -68.650 1.00 78.06 152 PRO A CA 1
ATOM 1156 C C . PRO A 1 152 ? 48.192 11.393 -67.952 1.00 78.06 152 PRO A C 1
ATOM 1158 O O . PRO A 1 152 ? 49.083 12.156 -68.318 1.00 78.06 152 PRO A O 1
ATOM 1161 N N . ILE A 1 153 ? 48.379 10.485 -66.987 1.00 83.88 153 ILE A N 1
ATOM 1162 C CA . ILE A 1 153 ? 49.597 10.319 -66.191 1.00 83.88 153 ILE A CA 1
ATOM 1163 C C . ILE A 1 153 ? 50.706 9.678 -67.046 1.00 83.88 153 ILE A C 1
ATOM 1165 O O . ILE A 1 153 ? 50.504 8.576 -67.563 1.00 83.88 153 ILE A O 1
ATOM 1169 N N . PRO A 1 154 ? 51.907 10.285 -67.128 1.00 86.12 154 PRO A N 1
ATOM 1170 C CA . PRO A 1 154 ? 53.047 9.686 -67.817 1.00 86.12 154 PRO A CA 1
ATOM 1171 C C . PRO A 1 154 ? 53.398 8.298 -67.264 1.00 86.12 154 PRO A C 1
ATOM 1173 O O . PRO A 1 154 ? 53.399 8.085 -66.049 1.00 86.12 154 PRO A O 1
ATOM 1176 N N . ALA A 1 155 ? 53.788 7.366 -68.140 1.00 84.44 155 ALA A N 1
ATOM 1177 C CA . ALA A 1 155 ? 54.145 5.995 -67.750 1.00 84.44 155 ALA A CA 1
ATOM 1178 C C . ALA A 1 155 ? 55.262 5.927 -66.684 1.00 84.44 155 ALA A C 1
ATOM 1180 O O . ALA A 1 155 ? 55.297 4.998 -65.880 1.00 84.44 155 ALA A O 1
ATOM 1181 N N . THR A 1 156 ? 56.146 6.929 -66.636 1.00 87.50 156 THR A N 1
ATOM 1182 C CA . THR A 1 156 ? 57.216 7.063 -65.633 1.00 87.50 156 THR A CA 1
ATOM 1183 C C . THR A 1 156 ? 56.702 7.427 -64.236 1.00 87.50 156 THR A C 1
ATOM 1185 O O . THR A 1 156 ? 57.307 7.037 -63.240 1.00 87.50 156 THR A O 1
ATOM 1188 N N . GLU A 1 157 ? 55.585 8.150 -64.140 1.00 86.25 157 GLU A N 1
ATOM 1189 C CA . GLU A 1 157 ? 55.003 8.623 -62.877 1.00 86.25 157 GLU A CA 1
ATOM 1190 C C . GLU A 1 157 ? 53.872 7.729 -62.353 1.00 86.25 157 GLU A C 1
ATOM 1192 O O . GLU A 1 157 ? 53.502 7.795 -61.174 1.00 86.25 157 GLU A O 1
ATOM 1197 N N . PHE A 1 158 ? 53.345 6.856 -63.213 1.00 87.62 158 PHE A N 1
ATOM 1198 C CA . PHE A 1 158 ? 52.236 5.964 -62.899 1.00 87.62 158 PHE A CA 1
ATOM 1199 C C . PHE A 1 158 ? 52.473 5.092 -61.645 1.00 87.62 158 PHE A C 1
ATOM 1201 O O . PHE A 1 158 ? 51.613 5.121 -60.756 1.00 87.62 158 PHE A O 1
ATOM 1208 N N . PRO A 1 159 ? 53.623 4.397 -61.467 1.00 89.56 159 PRO A N 1
ATOM 1209 C CA . PRO A 1 159 ? 53.850 3.568 -60.278 1.00 89.56 159 PRO A CA 1
ATOM 1210 C C . PRO A 1 159 ? 53.828 4.372 -58.972 1.00 89.56 159 PRO A C 1
ATOM 1212 O O . PRO A 1 159 ? 53.305 3.918 -57.953 1.00 89.56 159 PRO A O 1
ATOM 1215 N N . PHE A 1 160 ? 54.352 5.601 -58.996 1.00 88.44 160 PHE A N 1
ATOM 1216 C CA . PHE A 1 160 ? 54.390 6.471 -57.822 1.00 88.44 160 PHE A CA 1
ATOM 1217 C C . PHE A 1 160 ? 52.995 6.988 -57.447 1.00 88.44 160 PHE A C 1
ATOM 1219 O O . PHE A 1 160 ? 52.635 7.024 -56.266 1.00 88.44 160 PHE A O 1
ATOM 1226 N N . MET A 1 161 ? 52.173 7.338 -58.440 1.00 86.75 161 MET A N 1
ATOM 1227 C CA . MET A 1 161 ? 50.782 7.737 -58.206 1.00 86.75 161 MET A CA 1
ATOM 1228 C C . MET A 1 161 ? 49.912 6.565 -57.737 1.00 86.75 161 MET A C 1
ATOM 1230 O O . MET A 1 161 ? 49.067 6.743 -56.855 1.00 86.75 161 MET A O 1
ATOM 1234 N N . GLN A 1 162 ? 50.151 5.357 -58.250 1.00 89.44 162 GLN A N 1
ATOM 1235 C CA . GLN A 1 162 ? 49.483 4.148 -57.773 1.00 89.44 162 GLN A CA 1
ATOM 1236 C C . GLN A 1 162 ? 49.843 3.842 -56.313 1.00 89.44 162 GLN A C 1
ATOM 1238 O O . GLN A 1 162 ? 48.947 3.581 -55.509 1.00 89.44 162 GLN A O 1
ATOM 1243 N N . LEU A 1 163 ? 51.122 3.964 -55.939 1.00 89.56 163 LEU A N 1
ATOM 1244 C CA . LEU A 1 163 ? 51.573 3.807 -54.554 1.00 89.56 163 LEU A CA 1
ATOM 1245 C C . LEU A 1 163 ? 50.891 4.814 -53.616 1.00 89.56 163 LEU A C 1
ATOM 1247 O O . LEU A 1 163 ? 50.361 4.418 -52.579 1.00 89.56 163 LEU A O 1
ATOM 1251 N N . LYS A 1 164 ? 50.831 6.101 -53.986 1.00 87.38 164 LYS A N 1
ATOM 1252 C CA . LYS A 1 164 ? 50.117 7.130 -53.202 1.00 87.38 164 LYS A CA 1
ATOM 1253 C C . LYS A 1 164 ? 48.641 6.790 -52.997 1.00 87.38 164 LYS A C 1
ATOM 1255 O O . LYS A 1 164 ? 48.115 6.985 -51.903 1.00 87.38 164 LYS A O 1
ATOM 1260 N N . SER A 1 165 ? 47.984 6.286 -54.040 1.00 88.19 165 SER A N 1
ATOM 1261 C CA . SER A 1 165 ? 46.581 5.866 -53.996 1.00 88.19 165 SER A CA 1
ATOM 1262 C C . SER A 1 165 ? 46.377 4.691 -53.032 1.00 88.19 165 SER A C 1
ATOM 1264 O O . SER A 1 165 ? 45.502 4.746 -52.170 1.00 88.19 165 SER A O 1
ATOM 1266 N N . LEU A 1 166 ? 47.245 3.673 -53.094 1.00 90.50 166 LEU A N 1
ATOM 1267 C CA . LEU A 1 166 ? 47.209 2.517 -52.192 1.00 90.50 166 LEU A CA 1
ATOM 1268 C C . LEU A 1 166 ? 47.490 2.892 -50.731 1.00 90.50 166 LEU A C 1
ATOM 1270 O O . LEU A 1 166 ? 46.806 2.410 -49.826 1.00 90.50 166 LEU A O 1
ATOM 1274 N N . VAL A 1 167 ? 48.470 3.766 -50.487 1.00 89.25 167 VAL A N 1
ATOM 1275 C CA . VAL A 1 167 ? 48.769 4.280 -49.140 1.00 89.25 167 VAL A CA 1
ATOM 1276 C C . VAL A 1 167 ? 47.572 5.063 -48.601 1.00 89.25 167 VAL A C 1
ATOM 1278 O O . VAL A 1 167 ? 47.147 4.832 -47.471 1.00 89.25 167 VAL A O 1
ATOM 1281 N N . GLY A 1 168 ? 46.974 5.930 -49.424 1.00 85.62 168 GLY A N 1
ATOM 1282 C CA . GLY A 1 168 ? 45.760 6.670 -49.079 1.00 85.62 168 GLY A CA 1
ATOM 1283 C C . GLY A 1 168 ? 44.594 5.757 -48.705 1.00 85.62 168 GLY A C 1
ATOM 1284 O O . GLY A 1 168 ? 43.989 5.928 -47.647 1.00 85.62 168 GLY A O 1
ATOM 1285 N N . LEU A 1 169 ? 44.328 4.749 -49.537 1.00 88.31 169 LEU A N 1
ATOM 1286 C CA . LEU A 1 169 ? 43.314 3.729 -49.288 1.00 88.31 169 LEU A CA 1
ATOM 1287 C C . LEU A 1 169 ? 43.559 3.002 -47.958 1.00 88.31 169 LEU A C 1
ATOM 1289 O O . LEU A 1 169 ? 42.644 2.873 -47.146 1.00 88.31 169 LEU A O 1
ATOM 1293 N N . THR A 1 170 ? 44.798 2.574 -47.711 1.00 88.44 170 THR A N 1
ATOM 1294 C CA . THR A 1 170 ? 45.180 1.847 -46.491 1.00 88.44 170 THR A CA 1
ATOM 1295 C C . THR A 1 170 ? 44.947 2.690 -45.239 1.00 88.44 170 THR A C 1
ATOM 1297 O O . THR A 1 170 ? 44.384 2.196 -44.263 1.00 88.44 170 THR A O 1
ATOM 1300 N N . LEU A 1 171 ? 45.309 3.978 -45.270 1.00 86.81 171 LEU A N 1
ATOM 1301 C CA . LEU A 1 171 ? 45.074 4.900 -44.156 1.00 86.81 171 LEU A CA 1
ATOM 1302 C C . LEU A 1 171 ? 43.580 5.099 -43.874 1.00 86.81 171 LEU A C 1
ATOM 1304 O O . LEU A 1 171 ? 43.172 5.097 -42.713 1.00 86.81 171 LEU A O 1
ATOM 1308 N N . VAL A 1 172 ? 42.756 5.230 -44.918 1.00 84.38 172 VAL A N 1
ATOM 1309 C CA . VAL A 1 172 ? 41.301 5.381 -44.767 1.00 84.38 172 VAL A CA 1
ATOM 1310 C C . VAL A 1 172 ? 40.668 4.110 -44.199 1.00 84.38 172 VAL A C 1
ATOM 1312 O O . VAL A 1 172 ? 39.866 4.190 -43.268 1.00 84.38 172 VAL A O 1
ATOM 1315 N N . VAL A 1 173 ? 41.049 2.934 -44.704 1.00 86.19 173 VAL A N 1
ATOM 1316 C CA . VAL A 1 173 ? 40.553 1.646 -44.193 1.00 86.19 173 VAL A CA 1
ATOM 1317 C C . VAL A 1 173 ? 40.968 1.439 -42.734 1.00 86.19 173 VAL A C 1
ATOM 1319 O O . VAL A 1 173 ? 40.129 1.067 -41.915 1.00 86.19 173 VAL A O 1
ATOM 1322 N N . LEU A 1 174 ? 42.221 1.743 -42.376 1.00 86.31 174 LEU A N 1
ATOM 1323 C CA . LEU A 1 174 ? 42.707 1.657 -40.997 1.00 86.31 174 LEU A CA 1
ATOM 1324 C C . LEU A 1 174 ? 41.945 2.609 -40.063 1.00 86.31 174 LEU A C 1
ATOM 1326 O O . LEU A 1 174 ? 41.541 2.204 -38.974 1.00 86.31 174 LEU A O 1
ATOM 1330 N N . ALA A 1 175 ? 41.693 3.849 -40.491 1.00 82.38 175 ALA A N 1
ATOM 1331 C CA . ALA A 1 175 ? 40.923 4.814 -39.710 1.00 82.38 175 ALA A CA 1
ATOM 1332 C C . ALA A 1 175 ? 39.486 4.330 -39.445 1.00 82.38 175 ALA A C 1
ATOM 1334 O O . ALA A 1 175 ? 39.002 4.423 -38.314 1.00 82.38 175 ALA A O 1
ATOM 1335 N N . LEU A 1 176 ? 38.817 3.764 -40.458 1.00 81.88 176 LEU A N 1
ATOM 1336 C CA . LEU A 1 176 ? 37.484 3.170 -40.303 1.00 81.88 176 LEU A CA 1
ATOM 1337 C C . LEU A 1 176 ? 37.505 1.944 -39.375 1.00 81.88 176 LEU A C 1
ATOM 1339 O O . LEU A 1 176 ? 36.618 1.800 -38.532 1.00 81.88 176 LEU A O 1
ATOM 1343 N N . ALA A 1 177 ? 38.523 1.087 -39.482 1.00 84.50 177 ALA A N 1
ATOM 1344 C CA . ALA A 1 177 ? 38.674 -0.094 -38.632 1.00 84.50 177 ALA A CA 1
ATOM 1345 C C . ALA A 1 177 ? 38.894 0.272 -37.152 1.00 84.50 177 ALA A C 1
ATOM 1347 O O . ALA A 1 177 ? 38.230 -0.281 -36.276 1.00 84.50 177 ALA A O 1
ATOM 1348 N N . LEU A 1 178 ? 39.759 1.250 -36.864 1.00 83.75 178 LEU A N 1
ATOM 1349 C CA . LEU A 1 178 ? 39.984 1.745 -35.500 1.00 83.75 178 LEU A CA 1
ATOM 1350 C C . LEU A 1 178 ? 38.728 2.411 -34.916 1.00 83.75 178 LEU A C 1
ATOM 1352 O O . LEU A 1 178 ? 38.409 2.227 -33.739 1.00 83.75 178 LEU A O 1
ATOM 1356 N N . ALA A 1 179 ? 37.979 3.154 -35.738 1.00 77.56 179 ALA A N 1
ATOM 1357 C CA . ALA A 1 179 ? 36.707 3.738 -35.322 1.00 77.56 179 ALA A CA 1
ATOM 1358 C C . ALA A 1 179 ? 35.674 2.658 -34.952 1.00 77.56 179 ALA A C 1
ATOM 1360 O O . ALA A 1 179 ? 34.960 2.808 -33.957 1.00 77.56 179 ALA A O 1
ATOM 1361 N N . PHE A 1 180 ? 35.623 1.557 -35.709 1.00 81.75 180 PHE A N 1
ATOM 1362 C CA . PHE A 1 180 ? 34.761 0.413 -35.413 1.00 81.75 180 PHE A CA 1
ATOM 1363 C C . PHE A 1 180 ? 35.114 -0.262 -34.089 1.00 81.75 180 PHE A C 1
ATOM 1365 O O . PHE A 1 180 ? 34.229 -0.491 -33.266 1.00 81.75 180 PHE A O 1
ATOM 1372 N N . ASP A 1 181 ? 36.394 -0.556 -33.871 1.00 83.31 181 ASP A N 1
ATOM 1373 C CA . ASP A 1 181 ? 36.860 -1.241 -32.665 1.00 83.31 181 ASP A CA 1
ATOM 1374 C C . ASP A 1 181 ? 36.593 -0.416 -31.392 1.00 83.31 181 ASP A C 1
ATOM 1376 O O . ASP A 1 181 ? 36.055 -0.918 -30.397 1.00 83.31 181 ASP A O 1
ATOM 1380 N N . SER A 1 182 ? 36.833 0.898 -31.462 1.00 78.62 182 SER A N 1
ATOM 1381 C CA . SER A 1 182 ? 36.516 1.820 -30.367 1.00 78.62 182 SER A CA 1
ATOM 1382 C C . SER A 1 182 ? 35.011 1.890 -30.078 1.00 78.62 182 SER A C 1
ATOM 1384 O O . SER A 1 182 ? 34.597 1.873 -28.914 1.00 78.62 182 SER A O 1
ATOM 1386 N N . ALA A 1 183 ? 34.176 1.947 -31.123 1.00 76.06 183 ALA A N 1
ATOM 1387 C CA . ALA A 1 183 ? 32.722 1.961 -30.974 1.00 76.06 183 ALA A CA 1
ATOM 1388 C C . ALA A 1 183 ? 32.199 0.650 -30.365 1.00 76.06 183 ALA A C 1
ATOM 1390 O O . ALA A 1 183 ? 31.358 0.681 -29.464 1.00 76.06 183 ALA A O 1
ATOM 1391 N N . LYS A 1 184 ? 32.740 -0.491 -30.804 1.00 81.38 184 LYS A N 1
ATOM 1392 C CA . LYS A 1 184 ? 32.401 -1.824 -30.297 1.00 81.38 184 LYS A CA 1
ATOM 1393 C C . LYS A 1 184 ? 32.714 -1.948 -28.805 1.00 81.38 184 LYS A C 1
ATOM 1395 O O . LYS A 1 184 ? 31.837 -2.322 -28.030 1.00 81.38 184 LYS A O 1
ATOM 1400 N N . THR A 1 185 ? 33.926 -1.585 -28.394 1.00 81.38 185 THR A N 1
ATOM 1401 C CA . THR A 1 185 ? 34.382 -1.710 -26.999 1.00 81.38 185 THR A CA 1
ATOM 1402 C C . THR A 1 185 ? 33.533 -0.875 -26.038 1.00 81.38 185 THR A C 1
ATOM 1404 O O . THR A 1 185 ? 33.110 -1.364 -24.991 1.00 81.38 185 THR A O 1
ATOM 1407 N N . LYS A 1 186 ? 33.196 0.365 -26.420 1.00 78.19 186 LYS A N 1
ATOM 1408 C CA . LYS A 1 186 ? 32.295 1.223 -25.631 1.00 78.19 186 LYS A CA 1
ATOM 1409 C C . LYS A 1 186 ? 30.882 0.647 -25.534 1.00 78.19 186 LYS A C 1
ATOM 1411 O O . LYS A 1 186 ? 30.275 0.712 -24.470 1.00 78.19 186 LYS A O 1
ATOM 1416 N N . GLY A 1 187 ? 30.376 0.061 -26.621 1.00 78.62 187 GLY A N 1
ATOM 1417 C CA . GLY A 1 187 ? 29.079 -0.615 -26.630 1.00 78.62 187 GLY A CA 1
ATOM 1418 C C . GLY A 1 187 ? 29.015 -1.768 -25.627 1.00 78.62 187 GLY A C 1
ATOM 1419 O O . GLY A 1 187 ? 28.066 -1.848 -24.855 1.00 78.62 187 GLY A O 1
ATOM 1420 N N . PHE A 1 188 ? 30.050 -2.612 -25.579 1.00 84.00 188 PHE A N 1
ATOM 1421 C CA . PHE A 1 188 ? 30.112 -3.722 -24.624 1.00 84.00 188 PHE A CA 1
ATOM 1422 C C . PHE A 1 188 ? 30.180 -3.258 -23.167 1.00 84.00 188 PHE A C 1
ATOM 1424 O O . PHE A 1 188 ? 29.440 -3.777 -22.340 1.00 84.00 188 PHE A O 1
ATOM 1431 N N . SER A 1 189 ? 30.998 -2.251 -22.851 1.00 84.12 189 SER A N 1
ATOM 1432 C CA . SER A 1 189 ? 31.087 -1.724 -21.480 1.00 84.12 189 SER A CA 1
ATOM 1433 C C . SER A 1 189 ? 29.758 -1.128 -20.991 1.00 84.12 189 SER A C 1
ATOM 1435 O O . SER A 1 189 ? 29.351 -1.361 -19.851 1.00 84.12 189 SER A O 1
ATOM 1437 N N . ASN A 1 190 ? 29.030 -0.423 -21.862 1.00 85.19 190 ASN A N 1
ATOM 1438 C CA . ASN A 1 190 ? 27.707 0.106 -21.524 1.00 85.19 190 ASN A CA 1
ATOM 1439 C C . ASN A 1 190 ? 26.677 -1.014 -21.303 1.00 85.19 190 ASN A C 1
ATOM 1441 O O . ASN A 1 190 ? 25.818 -0.897 -20.434 1.00 85.19 190 ASN A O 1
ATOM 1445 N N . LEU A 1 191 ? 26.755 -2.102 -22.076 1.00 87.12 191 LEU A N 1
ATOM 1446 C CA . LEU A 1 191 ? 25.884 -3.262 -21.883 1.00 87.12 191 LEU A CA 1
ATOM 1447 C C . LEU A 1 191 ? 26.186 -3.997 -20.574 1.00 87.12 191 LEU A C 1
ATOM 1449 O O . LEU A 1 191 ? 25.248 -4.403 -19.894 1.00 87.12 191 LEU A O 1
ATOM 1453 N N . GLU A 1 192 ? 27.460 -4.131 -20.200 1.00 89.25 192 GLU A N 1
ATOM 1454 C CA . GLU A 1 192 ? 27.842 -4.798 -18.951 1.00 89.25 192 GLU A CA 1
ATOM 1455 C C . GLU A 1 192 ? 27.360 -4.009 -17.730 1.00 89.25 192 GLU A C 1
ATOM 1457 O O . GLU A 1 192 ? 26.695 -4.555 -16.858 1.00 89.25 192 GLU A O 1
ATOM 1462 N N . THR A 1 193 ? 27.571 -2.692 -17.719 1.00 92.81 193 THR A N 1
ATOM 1463 C CA . THR A 1 193 ? 27.070 -1.824 -16.637 1.00 92.81 193 THR A CA 1
ATOM 1464 C C . THR A 1 193 ? 25.540 -1.817 -16.551 1.00 92.81 193 THR A C 1
ATOM 1466 O O . THR A 1 193 ? 24.977 -1.875 -15.457 1.00 92.81 193 THR A O 1
ATOM 1469 N N . ALA A 1 194 ? 24.838 -1.809 -17.691 1.00 88.38 194 ALA A N 1
ATOM 1470 C CA . ALA A 1 194 ? 23.382 -1.940 -17.715 1.00 88.38 194 ALA A CA 1
ATOM 1471 C C . ALA A 1 194 ? 22.912 -3.298 -17.163 1.00 88.38 194 ALA A C 1
ATOM 1473 O O . ALA A 1 194 ? 21.899 -3.364 -16.463 1.00 88.38 194 ALA A O 1
ATOM 1474 N N . ARG A 1 195 ? 23.653 -4.374 -17.449 1.00 91.56 195 ARG A N 1
ATOM 1475 C CA . ARG A 1 195 ? 23.385 -5.716 -16.927 1.00 91.56 195 ARG A CA 1
ATOM 1476 C C . ARG A 1 195 ? 23.593 -5.783 -15.414 1.00 91.56 195 ARG A C 1
ATOM 1478 O O . ARG A 1 195 ? 22.693 -6.250 -14.721 1.00 91.56 195 ARG A O 1
ATOM 1485 N N . GLU A 1 196 ? 24.721 -5.296 -14.903 1.00 94.12 196 GLU A N 1
ATOM 1486 C CA . GLU A 1 196 ? 25.015 -5.251 -13.462 1.00 94.12 196 GLU A CA 1
ATOM 1487 C C . GLU A 1 196 ? 23.940 -4.464 -12.700 1.00 94.12 196 GLU A C 1
ATOM 1489 O O . GLU A 1 196 ? 23.421 -4.916 -11.675 1.00 94.12 196 GLU A O 1
ATOM 1494 N N . GLN A 1 197 ? 23.527 -3.315 -13.245 1.00 93.12 197 GLN A N 1
ATOM 1495 C CA . GLN A 1 197 ? 22.459 -2.505 -12.665 1.00 93.12 197 GLN A CA 1
ATOM 1496 C C . GLN A 1 197 ? 21.115 -3.249 -12.646 1.00 93.12 197 GLN A C 1
ATOM 1498 O O . GLN A 1 197 ? 20.373 -3.170 -11.659 1.00 93.12 197 GLN A O 1
ATOM 1503 N N . ALA A 1 198 ? 20.786 -3.980 -13.714 1.00 92.12 198 ALA A N 1
ATOM 1504 C CA . ALA A 1 198 ? 19.572 -4.789 -13.782 1.00 92.12 198 ALA A CA 1
ATOM 1505 C C . ALA A 1 198 ? 19.600 -5.949 -12.773 1.00 92.12 198 ALA A C 1
ATOM 1507 O O . ALA A 1 198 ? 18.589 -6.234 -12.129 1.00 92.12 198 ALA A O 1
ATOM 1508 N N . GLU A 1 199 ? 20.755 -6.587 -12.586 1.00 94.44 199 GLU A N 1
ATOM 1509 C CA . GLU A 1 199 ? 20.931 -7.685 -11.636 1.00 94.44 199 GLU A CA 1
ATOM 1510 C C . GLU A 1 199 ? 20.808 -7.209 -10.182 1.00 94.44 199 GLU A C 1
ATOM 1512 O O . GLU A 1 199 ? 20.056 -7.800 -9.402 1.00 94.44 199 GLU A O 1
ATOM 1517 N N . SER A 1 200 ? 21.436 -6.082 -9.844 1.00 95.25 200 SER A N 1
ATOM 1518 C CA . SER A 1 200 ? 21.267 -5.416 -8.546 1.00 95.25 200 SER A CA 1
ATOM 1519 C C . SER A 1 200 ? 19.802 -5.043 -8.283 1.00 95.25 200 SER A C 1
ATOM 1521 O O . SER A 1 200 ? 19.242 -5.372 -7.233 1.00 95.25 200 SER A O 1
ATOM 1523 N N . SER A 1 201 ? 19.131 -4.452 -9.277 1.00 93.75 201 SER A N 1
ATOM 1524 C CA . SER A 1 201 ? 17.711 -4.088 -9.177 1.00 93.75 201 SER A CA 1
ATOM 1525 C C . SER A 1 201 ? 16.825 -5.316 -8.944 1.00 93.75 201 SER A C 1
ATOM 1527 O O . SER A 1 201 ? 15.911 -5.275 -8.121 1.00 93.75 201 SER A O 1
ATOM 1529 N N . ARG A 1 202 ? 17.119 -6.442 -9.606 1.00 95.75 202 ARG A N 1
ATOM 1530 C CA . ARG A 1 202 ? 16.417 -7.716 -9.397 1.00 95.75 202 ARG A CA 1
ATOM 1531 C C . ARG A 1 202 ? 16.564 -8.216 -7.957 1.00 95.75 202 ARG A C 1
ATOM 1533 O O . ARG A 1 202 ? 15.573 -8.641 -7.364 1.00 95.75 202 ARG A O 1
ATOM 1540 N N . HIS A 1 203 ? 17.769 -8.157 -7.390 1.00 95.00 203 HIS A N 1
ATOM 1541 C CA . HIS A 1 203 ? 18.009 -8.544 -5.997 1.00 95.00 203 HIS A CA 1
ATOM 1542 C C . HIS A 1 203 ? 17.271 -7.637 -5.007 1.00 95.00 203 HIS A C 1
ATOM 1544 O O . HIS A 1 203 ? 16.639 -8.141 -4.077 1.00 95.00 203 HIS A O 1
ATOM 1550 N N . ALA A 1 204 ? 17.282 -6.322 -5.237 1.00 95.31 204 ALA A N 1
ATOM 1551 C CA . ALA A 1 204 ? 16.553 -5.366 -4.409 1.00 95.31 204 ALA A CA 1
ATOM 1552 C C . ALA A 1 204 ? 15.035 -5.618 -4.439 1.00 95.31 204 ALA A C 1
ATOM 1554 O O . ALA A 1 204 ? 14.394 -5.654 -3.389 1.00 95.31 204 ALA A O 1
ATOM 1555 N N . ILE A 1 205 ? 14.467 -5.872 -5.624 1.00 96.19 205 ILE A N 1
ATOM 1556 C CA . ILE A 1 205 ? 13.044 -6.208 -5.779 1.00 96.19 205 ILE A CA 1
ATOM 1557 C C . ILE A 1 205 ? 12.704 -7.502 -5.031 1.00 96.19 205 ILE A C 1
ATOM 1559 O O . ILE A 1 205 ? 11.702 -7.548 -4.321 1.00 96.19 205 ILE A O 1
ATOM 1563 N N . ALA A 1 206 ? 13.534 -8.542 -5.141 1.00 96.38 206 ALA A N 1
ATOM 1564 C CA . ALA A 1 206 ? 13.302 -9.802 -4.437 1.00 96.38 206 ALA A CA 1
ATOM 1565 C C . ALA A 1 206 ? 13.294 -9.619 -2.907 1.00 96.38 206 ALA A C 1
ATOM 1567 O O . ALA A 1 206 ? 12.396 -10.127 -2.234 1.00 96.38 206 ALA A O 1
ATOM 1568 N N . ALA A 1 207 ? 14.242 -8.850 -2.363 1.00 96.50 207 ALA A N 1
ATOM 1569 C CA . ALA A 1 207 ? 14.290 -8.535 -0.935 1.00 96.50 207 ALA A CA 1
ATOM 1570 C C . ALA A 1 207 ? 13.066 -7.720 -0.479 1.00 96.50 207 ALA A C 1
ATOM 1572 O O . ALA A 1 207 ? 12.489 -7.990 0.575 1.00 96.50 207 ALA A O 1
ATOM 1573 N N . MET A 1 208 ? 12.631 -6.756 -1.295 1.00 96.19 208 MET A N 1
ATOM 1574 C CA . MET A 1 208 ? 11.447 -5.946 -1.014 1.00 96.19 208 MET A CA 1
ATOM 1575 C C . MET A 1 208 ? 10.167 -6.792 -1.001 1.00 96.19 208 MET A C 1
ATOM 1577 O O . MET A 1 208 ? 9.342 -6.639 -0.102 1.00 96.19 208 MET A O 1
ATOM 1581 N N . LEU A 1 209 ? 10.012 -7.723 -1.949 1.00 96.81 209 LEU A N 1
ATOM 1582 C CA . LEU A 1 209 ? 8.875 -8.649 -1.988 1.00 96.81 209 LEU A CA 1
ATOM 1583 C C . LEU A 1 209 ? 8.835 -9.567 -0.761 1.00 96.81 209 LEU A C 1
ATOM 1585 O O . LEU A 1 209 ? 7.764 -9.784 -0.195 1.00 96.81 209 LEU A O 1
ATOM 1589 N N . ASP A 1 210 ? 9.987 -10.069 -0.316 1.00 97.25 210 ASP A N 1
ATOM 1590 C CA . ASP A 1 210 ? 10.089 -10.883 0.898 1.00 97.25 210 ASP A CA 1
ATOM 1591 C C . ASP A 1 210 ? 9.701 -10.087 2.159 1.00 97.25 210 ASP A C 1
ATOM 1593 O O . ASP A 1 210 ? 8.935 -10.563 3.003 1.00 97.25 210 ASP A O 1
ATOM 1597 N N . GLN A 1 211 ? 10.142 -8.829 2.260 1.00 97.00 211 GLN A N 1
ATOM 1598 C CA . GLN A 1 211 ? 9.733 -7.933 3.342 1.00 97.00 211 GLN A CA 1
ATOM 1599 C C . GLN A 1 211 ? 8.225 -7.654 3.323 1.00 97.00 211 GLN A C 1
ATOM 1601 O O . GLN A 1 211 ? 7.581 -7.773 4.366 1.00 97.00 211 GLN A O 1
ATOM 1606 N N . ILE A 1 212 ? 7.646 -7.350 2.157 1.00 97.12 212 ILE A N 1
ATOM 1607 C CA . ILE A 1 212 ? 6.197 -7.148 2.007 1.00 97.12 212 ILE A CA 1
ATOM 1608 C C . ILE A 1 212 ? 5.437 -8.407 2.434 1.00 97.12 212 ILE A C 1
ATOM 1610 O O . ILE A 1 212 ? 4.480 -8.315 3.200 1.00 97.12 212 ILE A O 1
ATOM 1614 N N . ALA A 1 213 ? 5.883 -9.591 2.010 1.00 97.19 213 ALA A N 1
ATOM 1615 C CA . ALA A 1 213 ? 5.252 -10.850 2.390 1.00 97.19 213 ALA A CA 1
ATOM 1616 C C . ALA A 1 213 ? 5.285 -11.082 3.911 1.00 97.19 213 ALA A C 1
ATOM 1618 O O . ALA A 1 213 ? 4.299 -11.556 4.480 1.00 97.19 213 ALA A O 1
ATOM 1619 N N . ARG A 1 214 ? 6.386 -10.736 4.596 1.00 97.31 214 ARG A N 1
ATOM 1620 C CA . ARG A 1 214 ? 6.449 -10.768 6.068 1.00 97.31 214 ARG A CA 1
ATOM 1621 C C . ARG A 1 214 ? 5.473 -9.781 6.707 1.00 97.31 214 ARG A C 1
ATOM 1623 O O . ARG A 1 214 ? 4.733 -10.181 7.602 1.00 97.31 214 ARG A O 1
ATOM 1630 N N . SER A 1 215 ? 5.428 -8.538 6.233 1.00 96.94 215 SER A N 1
ATOM 1631 C CA . SER A 1 215 ? 4.519 -7.512 6.758 1.00 96.94 215 SER A CA 1
ATOM 1632 C C . SER A 1 215 ? 3.047 -7.891 6.588 1.00 96.94 215 SER A C 1
ATOM 1634 O O . SER A 1 215 ? 2.271 -7.735 7.523 1.00 96.94 215 SER A O 1
ATOM 1636 N N . VAL A 1 216 ? 2.665 -8.459 5.440 1.00 97.56 216 VAL A N 1
ATOM 1637 C CA . VAL A 1 216 ? 1.291 -8.933 5.199 1.00 97.56 216 VAL A CA 1
ATOM 1638 C C . VAL A 1 216 ? 0.921 -10.076 6.147 1.00 97.56 216 VAL A C 1
ATOM 1640 O O . VAL A 1 216 ? -0.181 -10.082 6.692 1.00 97.56 216 VAL A O 1
ATOM 1643 N N . ARG A 1 217 ? 1.831 -11.030 6.393 1.00 97.50 217 ARG A N 1
ATOM 1644 C CA . ARG A 1 217 ? 1.586 -12.111 7.365 1.00 97.50 217 ARG A CA 1
ATOM 1645 C C . ARG A 1 217 ? 1.414 -11.574 8.786 1.00 97.50 217 ARG A C 1
ATOM 1647 O O . ARG A 1 217 ? 0.498 -12.013 9.472 1.00 97.50 217 ARG A O 1
ATOM 1654 N N . ALA A 1 218 ? 2.252 -10.623 9.201 1.00 97.12 218 ALA A N 1
ATOM 1655 C CA . ALA A 1 218 ? 2.145 -9.988 10.514 1.00 97.12 218 ALA A CA 1
ATOM 1656 C C . ALA A 1 218 ? 0.813 -9.236 10.670 1.00 97.12 218 ALA A C 1
ATOM 1658 O O . ALA A 1 218 ? 0.075 -9.500 11.614 1.00 97.12 218 ALA A O 1
ATOM 1659 N N . ALA A 1 219 ? 0.449 -8.404 9.689 1.00 96.81 219 ALA A N 1
ATOM 1660 C CA . ALA A 1 219 ? -0.821 -7.679 9.685 1.00 96.81 219 ALA A CA 1
ATOM 1661 C C . ALA A 1 219 ? -2.035 -8.624 9.696 1.00 96.81 219 ALA A C 1
ATOM 1663 O O . ALA A 1 219 ? -3.034 -8.363 10.365 1.00 96.81 219 ALA A O 1
ATOM 1664 N N . SER A 1 220 ? -1.953 -9.751 8.979 1.00 97.38 220 SER A N 1
ATOM 1665 C CA . SER A 1 220 ? -3.007 -10.767 8.996 1.00 97.38 220 SER A CA 1
ATOM 1666 C C . SER A 1 220 ? -3.140 -11.455 10.354 1.00 97.38 220 SER A C 1
ATOM 1668 O O . SER A 1 220 ? -4.256 -11.834 10.703 1.00 97.38 220 SER A O 1
ATOM 1670 N N . GLN A 1 221 ? -2.043 -11.655 11.088 1.00 97.50 221 GLN A N 1
ATOM 1671 C CA . GLN A 1 221 ? -2.092 -12.231 12.431 1.00 97.50 221 GLN A CA 1
ATOM 1672 C C . GLN A 1 221 ? -2.687 -11.233 13.424 1.00 97.50 221 GLN A C 1
ATOM 1674 O O . GLN A 1 221 ? -3.635 -11.568 14.121 1.00 97.50 221 GLN A O 1
ATOM 1679 N N . GLU A 1 222 ? -2.220 -9.987 13.401 1.00 97.62 222 GLU A N 1
ATOM 1680 C CA . GLU A 1 222 ? -2.747 -8.915 14.249 1.00 97.62 222 GLU A CA 1
ATOM 1681 C C . GLU A 1 222 ? -4.249 -8.687 14.009 1.00 97.62 222 GLU A C 1
ATOM 1683 O O . GLU A 1 222 ? -5.023 -8.530 14.947 1.00 97.62 222 GLU A O 1
ATOM 1688 N N . SER A 1 223 ? -4.699 -8.783 12.752 1.00 97.12 223 SER A N 1
ATOM 1689 C CA . SER A 1 223 ? -6.127 -8.716 12.416 1.00 97.12 223 SER A CA 1
ATOM 1690 C C . SER A 1 223 ? -6.946 -9.854 13.038 1.00 97.12 223 SER A C 1
ATOM 1692 O O . SER A 1 223 ? -8.093 -9.631 13.423 1.00 97.12 223 SER A O 1
ATOM 1694 N N . LYS A 1 224 ? -6.383 -11.068 13.145 1.00 97.38 224 LYS A N 1
ATOM 1695 C CA . LYS A 1 224 ? -7.044 -12.189 13.836 1.00 97.38 224 LYS A CA 1
ATOM 1696 C C . LYS A 1 224 ? -7.115 -11.939 15.337 1.00 97.38 224 LYS A C 1
ATOM 1698 O O . LYS A 1 224 ? -8.187 -12.082 15.908 1.00 97.38 224 LYS A O 1
ATOM 1703 N N . ASP A 1 225 ? -6.021 -11.484 15.940 1.00 97.56 225 ASP A N 1
ATOM 1704 C CA . ASP A 1 225 ? -5.969 -11.191 17.375 1.00 97.56 225 ASP A CA 1
ATOM 1705 C C . ASP A 1 225 ? -6.973 -10.079 17.755 1.00 97.56 225 ASP A C 1
ATOM 1707 O O . ASP A 1 225 ? -7.646 -10.151 18.789 1.00 97.56 225 ASP A O 1
ATOM 1711 N N . ILE A 1 226 ? -7.142 -9.073 16.885 1.00 97.31 226 ILE A N 1
ATOM 1712 C CA . ILE A 1 226 ? -8.176 -8.035 17.019 1.00 97.31 226 ILE A CA 1
ATOM 1713 C C . ILE A 1 226 ? -9.582 -8.638 16.923 1.00 97.31 226 ILE A C 1
ATOM 1715 O O . ILE A 1 226 ? -10.445 -8.285 17.727 1.00 97.31 226 ILE A O 1
ATOM 1719 N N . ALA A 1 227 ? -9.833 -9.532 15.962 1.00 97.06 227 ALA A N 1
ATOM 1720 C CA . ALA A 1 227 ? -11.137 -10.178 15.810 1.00 97.06 227 ALA A CA 1
ATOM 1721 C C . ALA A 1 227 ? -11.499 -11.026 17.043 1.00 97.06 227 ALA A C 1
ATOM 1723 O O . ALA A 1 227 ? -12.612 -10.916 17.560 1.00 97.06 227 ALA A O 1
ATOM 1724 N N . ASP A 1 228 ? -10.546 -11.794 17.569 1.00 97.94 228 ASP A N 1
ATOM 1725 C CA . ASP A 1 228 ? -10.725 -12.591 18.786 1.00 97.94 228 ASP A CA 1
ATOM 1726 C C . ASP A 1 228 ? -10.991 -11.693 20.006 1.00 97.94 228 ASP A C 1
ATOM 1728 O O . ASP A 1 228 ? -11.906 -11.944 20.797 1.00 97.94 228 ASP A O 1
ATOM 1732 N N . SER A 1 229 ? -10.259 -10.580 20.121 1.00 97.56 229 SER A N 1
ATOM 1733 C CA . SER A 1 229 ? -10.473 -9.578 21.174 1.00 97.56 229 SER A CA 1
ATOM 1734 C C . SER A 1 229 ? -11.854 -8.921 21.074 1.00 97.56 229 SER A C 1
ATOM 1736 O O . SER A 1 229 ? -12.518 -8.703 22.089 1.00 97.56 229 SER A O 1
ATOM 1738 N N . ALA A 1 230 ? -12.323 -8.636 19.856 1.00 97.06 230 ALA A N 1
ATOM 1739 C CA . ALA A 1 230 ? -13.657 -8.095 19.622 1.00 97.06 230 ALA A CA 1
ATOM 1740 C C . ALA A 1 230 ? -14.751 -9.092 20.035 1.00 97.06 230 ALA A C 1
ATOM 1742 O O . ALA A 1 230 ? -15.729 -8.694 20.670 1.00 97.06 230 ALA A O 1
ATOM 1743 N N . HIS A 1 231 ? -14.572 -10.387 19.757 1.00 97.00 231 HIS A N 1
ATOM 1744 C CA . HIS A 1 231 ? -15.485 -11.431 20.226 1.00 97.00 231 HIS A CA 1
ATOM 1745 C C . HIS A 1 231 ? -15.542 -11.513 21.756 1.00 97.00 231 HIS A C 1
ATOM 1747 O O . HIS A 1 231 ? -16.636 -11.551 22.325 1.00 97.00 231 HIS A O 1
ATOM 1753 N N . LEU A 1 232 ? -14.389 -11.470 22.432 1.00 97.62 232 LEU A N 1
ATOM 1754 C CA . LEU A 1 232 ? -14.332 -11.456 23.897 1.00 97.62 232 LEU A CA 1
ATOM 1755 C C . LEU A 1 232 ? -15.019 -10.213 24.485 1.00 97.62 232 LEU A C 1
ATOM 1757 O O . LEU A 1 232 ? -15.714 -10.295 25.502 1.00 97.62 232 LEU A O 1
ATOM 1761 N N . MET A 1 233 ? -14.849 -9.060 23.835 1.00 97.38 233 MET A N 1
ATOM 1762 C CA . MET A 1 233 ? -15.496 -7.815 24.236 1.00 97.38 233 MET A CA 1
ATOM 1763 C C . MET A 1 233 ? -17.020 -7.912 24.119 1.00 97.38 233 MET A C 1
ATOM 1765 O O . MET A 1 233 ? -17.716 -7.484 25.036 1.00 97.38 233 MET A O 1
ATOM 1769 N N . VAL A 1 234 ? -17.546 -8.509 23.045 1.00 97.81 234 VAL A N 1
ATOM 1770 C CA . VAL A 1 234 ? -18.993 -8.733 22.885 1.00 97.81 234 VAL A CA 1
ATOM 1771 C C . VAL A 1 234 ? -19.545 -9.621 24.005 1.00 97.81 234 VAL A C 1
ATOM 1773 O O . VAL A 1 234 ? -20.533 -9.240 24.632 1.00 97.81 234 VAL A O 1
ATOM 1776 N N . ASP A 1 235 ? -18.898 -10.749 24.312 1.00 97.62 235 ASP A N 1
ATOM 1777 C CA . ASP A 1 235 ? -19.312 -11.635 25.417 1.00 97.62 235 ASP A CA 1
ATOM 1778 C C . ASP A 1 235 ? -19.274 -10.908 26.775 1.00 97.62 235 ASP A C 1
ATOM 1780 O O . ASP A 1 235 ? -20.215 -10.974 27.571 1.00 97.62 235 ASP A O 1
ATOM 1784 N N . THR A 1 236 ? -18.219 -10.126 27.015 1.00 97.94 236 THR A N 1
ATOM 1785 C CA . THR A 1 236 ? -18.086 -9.307 28.229 1.00 97.94 236 THR A CA 1
ATOM 1786 C C . THR A 1 236 ? -19.205 -8.270 28.330 1.00 97.94 236 THR A C 1
ATOM 1788 O O . THR A 1 236 ? -19.807 -8.115 29.393 1.00 97.94 236 THR A O 1
ATOM 1791 N N . MET A 1 237 ? -19.537 -7.598 27.225 1.00 97.25 237 MET A N 1
ATOM 1792 C CA . MET A 1 237 ? -20.615 -6.608 27.170 1.00 97.25 237 MET A CA 1
ATOM 1793 C C . MET A 1 237 ? -21.990 -7.239 27.394 1.00 97.25 237 MET A C 1
ATOM 1795 O O . MET A 1 237 ? -22.815 -6.661 28.099 1.00 97.25 237 MET A O 1
ATOM 1799 N N . GLN A 1 238 ? -22.233 -8.444 26.874 1.00 97.69 238 GLN A N 1
ATOM 1800 C CA . GLN A 1 238 ? -23.465 -9.191 27.144 1.00 97.69 238 GLN A CA 1
ATOM 1801 C C . GLN A 1 238 ? -23.594 -9.543 28.631 1.00 97.69 238 GLN A C 1
ATOM 1803 O O . GLN A 1 238 ? -24.636 -9.288 29.238 1.00 97.69 238 GLN A O 1
ATOM 1808 N N . LYS A 1 239 ? -22.520 -10.047 29.254 1.00 97.31 239 LYS A N 1
ATOM 1809 C CA . LYS A 1 239 ? -22.485 -10.325 30.701 1.00 97.31 239 LYS A CA 1
ATOM 1810 C C . LYS A 1 239 ? -22.690 -9.062 31.534 1.00 97.31 239 LYS A C 1
ATOM 1812 O O . LYS A 1 239 ? -23.416 -9.089 32.526 1.00 97.31 239 LYS A O 1
ATOM 1817 N N . GLN A 1 240 ? -22.074 -7.951 31.138 1.00 97.06 240 GLN A N 1
ATOM 1818 C CA . GLN A 1 240 ? -22.245 -6.668 31.815 1.00 97.06 240 GLN A CA 1
ATOM 1819 C C . GLN A 1 240 ? -23.678 -6.145 31.679 1.00 97.06 240 GLN A C 1
ATOM 1821 O O . GLN A 1 240 ? -24.243 -5.675 32.661 1.00 97.06 240 GLN A O 1
ATOM 1826 N N . SER A 1 241 ? -24.291 -6.274 30.501 1.00 97.62 241 SER A N 1
ATOM 1827 C CA . SER A 1 241 ? -25.693 -5.912 30.283 1.00 97.62 241 SER A CA 1
ATOM 1828 C C . SER A 1 241 ? -26.633 -6.732 31.172 1.00 97.62 241 SER A C 1
ATOM 1830 O O . SER A 1 241 ? -27.489 -6.149 31.836 1.00 97.62 241 SER A O 1
ATOM 1832 N N . ALA A 1 242 ? -26.418 -8.048 31.276 1.00 97.31 242 ALA A N 1
ATOM 1833 C CA . ALA A 1 242 ? -27.191 -8.913 32.167 1.00 97.31 242 ALA A CA 1
ATOM 1834 C C . ALA A 1 242 ? -27.061 -8.493 33.644 1.00 97.31 242 ALA A C 1
ATOM 1836 O O . ALA A 1 242 ? -28.069 -8.341 34.330 1.00 97.31 242 ALA A O 1
ATOM 1837 N N . ARG A 1 243 ? -25.838 -8.204 34.115 1.00 97.25 243 ARG A N 1
ATOM 1838 C CA . ARG A 1 243 ? -25.607 -7.692 35.480 1.00 97.25 243 ARG A CA 1
ATOM 1839 C C . ARG A 1 243 ? -26.287 -6.350 35.728 1.00 97.25 243 ARG A C 1
ATOM 1841 O O . ARG A 1 243 ? -26.817 -6.120 36.809 1.00 97.25 243 ARG A O 1
ATOM 1848 N N . THR A 1 244 ? -26.287 -5.457 34.742 1.00 96.75 244 THR A N 1
ATOM 1849 C CA . THR A 1 244 ? -27.005 -4.181 34.845 1.00 96.75 244 THR A CA 1
ATOM 1850 C C . THR A 1 244 ? -28.508 -4.405 34.973 1.00 96.75 244 THR A C 1
ATOM 1852 O O . THR A 1 244 ? -29.145 -3.749 35.792 1.00 96.75 244 THR A O 1
ATOM 1855 N N . GLN A 1 245 ? -29.071 -5.366 34.238 1.00 96.50 245 GLN A N 1
ATOM 1856 C CA . GLN A 1 245 ? -30.485 -5.710 34.362 1.00 96.50 245 GLN A CA 1
ATOM 1857 C C . GLN A 1 245 ? -30.822 -6.275 35.753 1.00 96.50 245 GLN A C 1
ATOM 1859 O O . GLN A 1 245 ? -31.823 -5.876 36.345 1.00 96.50 245 GLN A O 1
ATOM 1864 N N . GLU A 1 246 ? -29.973 -7.141 36.313 1.00 97.06 246 GLU A N 1
ATOM 1865 C CA . GLU A 1 246 ? -30.119 -7.634 37.693 1.00 97.06 246 GLU A CA 1
ATOM 1866 C C . GLU A 1 246 ? -30.024 -6.505 38.729 1.00 97.06 246 GLU A C 1
ATOM 1868 O O . GLU A 1 246 ? -30.806 -6.469 39.684 1.00 97.06 246 GLU A O 1
ATOM 1873 N N . MET A 1 247 ? -29.116 -5.543 38.532 1.00 96.25 247 MET A N 1
ATOM 1874 C CA . MET A 1 247 ? -29.028 -4.361 39.394 1.00 96.25 247 MET A CA 1
ATOM 1875 C C . MET A 1 247 ? -30.312 -3.533 39.347 1.00 96.25 247 MET A C 1
ATOM 1877 O O . MET A 1 247 ? -30.786 -3.117 40.399 1.00 96.25 247 MET A O 1
ATOM 1881 N N . VAL A 1 248 ? -30.909 -3.331 38.167 1.00 97.12 248 VAL A N 1
ATOM 1882 C CA . VAL A 1 248 ? -32.192 -2.615 38.040 1.00 97.12 248 VAL A CA 1
ATOM 1883 C C . VAL A 1 248 ? -33.290 -3.312 38.847 1.00 97.12 248 VAL A C 1
ATOM 1885 O O . VAL A 1 248 ? -34.004 -2.651 39.598 1.00 97.12 248 VAL A O 1
ATOM 1888 N N . VAL A 1 249 ? -33.390 -4.643 38.755 1.00 97.00 249 VAL A N 1
ATOM 1889 C CA . VAL A 1 249 ? -34.354 -5.427 39.548 1.00 97.00 249 VAL A CA 1
ATOM 1890 C C . VAL A 1 249 ? -34.094 -5.269 41.047 1.00 97.00 249 VAL A C 1
ATOM 1892 O O . VAL A 1 249 ? -35.025 -5.025 41.813 1.00 97.00 249 VAL A O 1
ATOM 1895 N N . THR A 1 250 ? -32.831 -5.351 41.467 1.00 97.31 250 THR A N 1
ATOM 1896 C CA . THR A 1 250 ? -32.441 -5.199 42.876 1.00 97.31 250 THR A CA 1
ATOM 1897 C C . THR A 1 250 ? -32.788 -3.809 43.413 1.00 97.31 250 THR A C 1
ATOM 1899 O O . THR A 1 250 ? -33.333 -3.683 44.507 1.00 97.31 250 THR A O 1
ATOM 1902 N N . VAL A 1 251 ? -32.529 -2.754 42.636 1.00 96.69 251 VAL A N 1
ATOM 1903 C CA . VAL A 1 251 ? -32.876 -1.373 43.006 1.00 96.69 251 VAL A CA 1
ATOM 1904 C C . VAL A 1 251 ? -34.389 -1.206 43.143 1.00 96.69 251 VAL A C 1
ATOM 1906 O O . VAL A 1 251 ? -34.838 -0.569 44.095 1.00 96.69 251 VAL A O 1
ATOM 1909 N N . GLN A 1 252 ? -35.181 -1.817 42.256 1.00 96.12 252 GLN A N 1
ATOM 1910 C CA . GLN A 1 252 ? -36.639 -1.789 42.373 1.00 96.12 252 GLN A CA 1
ATOM 1911 C C . GLN A 1 252 ? -37.109 -2.457 43.673 1.00 96.12 252 GLN A C 1
ATOM 1913 O O . GLN A 1 252 ? -37.880 -1.865 44.422 1.00 96.12 252 GLN A O 1
ATOM 1918 N N . GLN A 1 253 ? -36.578 -3.639 43.997 1.00 96.19 253 GLN A N 1
ATOM 1919 C CA . GLN A 1 253 ? -36.892 -4.329 45.253 1.00 96.19 253 GLN A CA 1
ATOM 1920 C C . GLN A 1 253 ? -36.500 -3.506 46.487 1.00 96.19 253 GLN A C 1
ATOM 1922 O O . GLN A 1 253 ? -37.242 -3.470 47.467 1.00 96.19 253 GLN A O 1
ATOM 1927 N N . MET A 1 254 ? -35.355 -2.815 46.450 1.00 95.50 254 MET A N 1
ATOM 1928 C CA . MET A 1 254 ? -34.950 -1.915 47.534 1.00 95.50 254 MET A CA 1
ATOM 1929 C C . MET A 1 254 ? -35.901 -0.723 47.678 1.00 95.50 254 MET A C 1
ATOM 1931 O O . MET A 1 254 ? -36.191 -0.319 48.804 1.00 95.50 254 MET A O 1
ATOM 1935 N N . SER A 1 255 ? -36.399 -0.170 46.569 1.00 96.81 255 SER A N 1
ATOM 1936 C CA . SER A 1 255 ? -37.403 0.899 46.589 1.00 96.81 255 SER A CA 1
ATOM 1937 C C . SER A 1 255 ? -38.696 0.427 47.255 1.00 96.81 255 SER A C 1
ATOM 1939 O O . SER A 1 255 ? -39.197 1.092 48.163 1.00 96.81 255 SER A O 1
ATOM 1941 N N . ASP A 1 256 ? -39.193 -0.749 46.869 1.00 96.25 256 ASP A N 1
ATOM 1942 C CA . ASP A 1 256 ? -40.417 -1.330 47.430 1.00 96.25 256 ASP A CA 1
ATOM 1943 C C . ASP A 1 256 ? -40.257 -1.613 48.934 1.00 96.25 256 ASP A C 1
ATOM 1945 O O . ASP A 1 256 ? -41.112 -1.241 49.740 1.00 96.25 256 ASP A O 1
ATOM 1949 N N . LEU A 1 257 ? -39.118 -2.192 49.337 1.00 97.50 257 LEU A N 1
ATOM 1950 C CA . LEU A 1 257 ? -38.792 -2.437 50.744 1.00 97.50 257 LEU A CA 1
ATOM 1951 C C . LEU A 1 257 ? -38.698 -1.134 51.547 1.00 97.50 257 LEU A C 1
ATOM 1953 O O . LEU A 1 257 ? -39.165 -1.068 52.682 1.00 97.50 257 LEU A O 1
ATOM 1957 N N . THR A 1 258 ? -38.109 -0.088 50.967 1.00 97.00 258 THR A N 1
ATOM 1958 C CA . THR A 1 258 ? -37.998 1.224 51.617 1.00 97.00 258 THR A CA 1
ATOM 1959 C C . THR A 1 258 ? -39.376 1.843 51.833 1.00 97.00 258 THR A C 1
ATOM 1961 O O . THR A 1 258 ? -39.641 2.356 52.920 1.00 97.00 258 THR A O 1
ATOM 1964 N N . SER A 1 259 ? -40.274 1.743 50.846 1.00 96.50 259 SER A N 1
ATOM 1965 C CA . SER A 1 259 ? -41.666 2.184 50.990 1.00 96.50 259 SER A CA 1
ATOM 1966 C C . SER A 1 259 ? -42.384 1.404 52.091 1.00 96.50 259 SER A C 1
ATOM 1968 O O . SER A 1 259 ? -43.013 2.002 52.959 1.00 96.50 259 SER A O 1
ATOM 1970 N N . HIS A 1 260 ? -42.232 0.077 52.111 1.00 96.56 260 HIS A N 1
ATOM 1971 C CA . HIS A 1 260 ? -42.843 -0.762 53.139 1.00 96.56 260 HIS A CA 1
ATOM 1972 C C . HIS A 1 260 ? -42.340 -0.417 54.548 1.00 96.56 260 HIS A C 1
ATOM 1974 O O . HIS A 1 260 ? -43.133 -0.290 55.478 1.00 96.56 260 HIS A O 1
ATOM 1980 N N . ASN A 1 261 ? -41.033 -0.198 54.708 1.00 97.06 261 ASN A N 1
ATOM 1981 C CA . ASN A 1 261 ? -40.452 0.232 55.981 1.00 97.06 261 ASN A CA 1
ATOM 1982 C C . ASN A 1 261 ? -40.980 1.606 56.421 1.00 97.06 261 ASN A C 1
ATOM 1984 O O . ASN A 1 261 ? -41.178 1.829 57.618 1.00 97.06 261 ASN A O 1
ATOM 1988 N N . ALA A 1 262 ? -41.213 2.530 55.483 1.00 97.12 262 ALA A N 1
ATOM 1989 C CA . ALA A 1 262 ? -41.810 3.827 55.789 1.00 97.12 262 ALA A CA 1
ATOM 1990 C C . ALA A 1 262 ? -43.242 3.661 56.328 1.00 97.12 262 ALA A C 1
ATOM 1992 O O . ALA A 1 262 ? -43.552 4.206 57.389 1.00 97.12 262 ALA A O 1
ATOM 1993 N N . ASP A 1 263 ? -44.069 2.836 55.679 1.00 96.31 263 ASP A N 1
ATOM 1994 C CA . ASP A 1 263 ? -45.433 2.530 56.135 1.00 96.31 263 ASP A CA 1
ATOM 1995 C C . ASP A 1 263 ? -45.434 1.868 57.521 1.00 96.31 263 ASP A C 1
ATOM 1997 O O . ASP A 1 263 ? -46.180 2.270 58.417 1.00 96.31 263 ASP A O 1
ATOM 2001 N N . GLN A 1 264 ? -44.544 0.894 57.740 1.00 96.62 264 GLN A N 1
ATOM 2002 C CA . GLN A 1 264 ? -44.373 0.251 59.045 1.00 96.62 264 GLN A CA 1
ATOM 2003 C C . GLN A 1 264 ? -43.952 1.246 60.130 1.00 96.62 264 GLN A C 1
ATOM 2005 O O . GLN A 1 264 ? -44.417 1.152 61.266 1.00 96.62 264 GLN A O 1
ATOM 2010 N N . THR A 1 265 ? -43.103 2.218 59.792 1.00 97.25 265 THR A N 1
ATOM 2011 C CA . THR A 1 265 ? -42.671 3.267 60.725 1.00 97.25 265 THR A CA 1
ATOM 2012 C C . THR A 1 265 ? -43.836 4.181 61.107 1.00 97.25 265 THR A C 1
ATOM 2014 O O . THR A 1 265 ? -43.992 4.506 62.285 1.00 97.25 265 THR A O 1
ATOM 2017 N N . VAL A 1 266 ? -44.688 4.559 60.145 1.00 97.56 266 VAL A N 1
ATOM 2018 C CA . VAL A 1 266 ? -45.909 5.340 60.410 1.00 97.56 266 VAL A CA 1
ATOM 2019 C C . VAL A 1 266 ? -46.855 4.564 61.325 1.00 97.56 266 VAL A C 1
ATOM 2021 O O . VAL A 1 266 ? -47.316 5.107 62.329 1.00 97.56 266 VAL A O 1
ATOM 2024 N N . HIS A 1 267 ? -47.089 3.282 61.039 1.00 97.06 267 HIS A N 1
ATOM 2025 C CA . HIS A 1 267 ? -47.955 2.450 61.871 1.00 97.06 267 HIS A CA 1
ATOM 2026 C C . HIS A 1 267 ? -47.394 2.256 63.290 1.00 97.06 267 HIS A C 1
ATOM 2028 O O . HIS A 1 267 ? -48.121 2.375 64.275 1.00 97.06 267 HIS A O 1
ATOM 2034 N N . ALA A 1 268 ? -46.085 2.031 63.429 1.00 97.00 268 ALA A N 1
ATOM 2035 C CA . ALA A 1 268 ? -45.436 1.946 64.735 1.00 97.00 268 ALA A CA 1
ATOM 2036 C C . ALA A 1 268 ? -45.576 3.254 65.537 1.00 97.00 268 ALA A C 1
ATOM 2038 O O . ALA A 1 268 ? -45.818 3.212 66.746 1.00 97.00 268 ALA A O 1
ATOM 2039 N N . ALA A 1 269 ? -45.466 4.413 64.877 1.00 97.50 269 ALA A N 1
ATOM 2040 C CA . ALA A 1 269 ? -45.676 5.713 65.508 1.00 97.50 269 ALA A CA 1
ATOM 2041 C C . ALA A 1 269 ? -47.128 5.902 65.982 1.00 97.50 269 ALA A C 1
ATOM 2043 O O . ALA A 1 269 ? -47.348 6.408 67.084 1.00 97.50 269 ALA A O 1
ATOM 2044 N N . GLU A 1 270 ? -48.110 5.453 65.197 1.00 97.62 270 GLU A N 1
ATOM 2045 C CA . GLU A 1 270 ? -49.528 5.456 65.573 1.00 97.62 270 GLU A CA 1
ATOM 2046 C C . GLU A 1 270 ? -49.787 4.573 66.803 1.00 97.62 270 GLU A C 1
ATOM 2048 O O . GLU A 1 270 ? -50.368 5.031 67.789 1.00 97.62 270 GLU A O 1
ATOM 2053 N N . VAL A 1 271 ? -49.289 3.331 66.796 1.00 97.75 271 VAL A N 1
ATOM 2054 C CA . VAL A 1 271 ? -49.409 2.404 67.93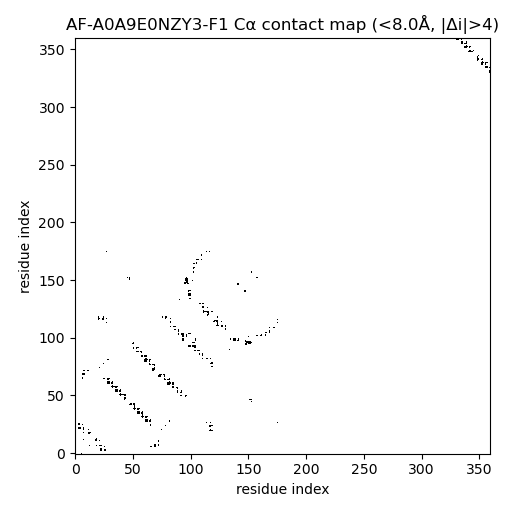4 1.00 97.75 271 VAL A CA 1
ATOM 2055 C C . VAL A 1 271 ? -48.761 2.989 69.191 1.00 97.75 271 VAL A C 1
ATOM 2057 O O . VAL A 1 271 ? -49.359 2.945 70.268 1.00 97.75 271 VAL A O 1
ATOM 2060 N N . ALA A 1 272 ? -47.573 3.588 69.071 1.00 97.50 272 ALA A N 1
ATOM 2061 C CA . ALA A 1 272 ? -46.912 4.266 70.184 1.00 97.50 272 ALA A CA 1
ATOM 2062 C C . ALA A 1 272 ? -47.725 5.470 70.702 1.00 97.50 272 ALA A C 1
ATOM 2064 O O . ALA A 1 272 ? -47.792 5.698 71.913 1.00 97.50 272 ALA A O 1
ATOM 2065 N N . GLY A 1 273 ? -48.375 6.219 69.805 1.00 97.56 273 GLY A N 1
ATOM 2066 C CA . GLY A 1 273 ? -49.305 7.297 70.148 1.00 97.56 273 GLY A CA 1
ATOM 2067 C C . GLY A 1 273 ? -50.509 6.800 70.951 1.00 97.56 273 GLY A C 1
ATOM 2068 O O . GLY A 1 273 ? -50.793 7.333 72.027 1.00 97.56 273 GLY A O 1
ATOM 2069 N N . ASN A 1 274 ? -51.154 5.726 70.492 1.00 97.12 274 ASN A N 1
ATOM 2070 C CA . ASN A 1 274 ? -52.283 5.097 71.183 1.00 97.12 274 ASN A CA 1
ATOM 2071 C C . ASN A 1 274 ? -51.873 4.549 72.557 1.00 97.12 274 ASN A C 1
ATOM 2073 O O . ASN A 1 274 ? -52.557 4.784 73.553 1.00 97.12 274 ASN A O 1
ATOM 2077 N N . ALA A 1 275 ? -50.720 3.879 72.648 1.00 97.19 275 ALA A N 1
ATOM 2078 C CA . ALA A 1 275 ? -50.183 3.388 73.915 1.00 97.19 275 ALA A CA 1
ATOM 2079 C C . ALA A 1 275 ? -49.938 4.531 74.915 1.00 97.19 275 ALA A C 1
ATOM 2081 O O . ALA A 1 275 ? -50.293 4.410 76.089 1.00 97.19 275 ALA A O 1
ATOM 2082 N N . ARG A 1 276 ? -49.401 5.672 74.454 1.00 97.75 276 ARG A N 1
ATOM 2083 C CA . ARG A 1 276 ? -49.241 6.878 75.283 1.00 97.75 276 ARG A CA 1
ATOM 2084 C C . ARG A 1 276 ? -50.590 7.403 75.780 1.00 97.75 276 ARG A C 1
ATOM 2086 O O . ARG A 1 276 ? -50.698 7.744 76.956 1.00 97.75 276 ARG A O 1
ATOM 2093 N N . GLN A 1 277 ? -51.607 7.460 74.921 1.00 97.19 277 GLN A N 1
ATOM 2094 C CA . GLN A 1 277 ? -52.947 7.906 75.312 1.00 97.19 277 GLN A CA 1
ATOM 2095 C C . GLN A 1 277 ? -53.564 6.975 76.365 1.00 97.19 277 GLN A C 1
ATOM 2097 O O . GLN A 1 277 ? -54.065 7.452 77.384 1.00 97.19 277 GLN A O 1
ATOM 2102 N N . HIS A 1 278 ? -53.475 5.657 76.168 1.00 96.81 278 HIS A N 1
ATOM 2103 C CA . HIS A 1 278 ? -53.955 4.674 77.139 1.00 96.81 278 HIS A CA 1
ATOM 2104 C C . HIS A 1 278 ? -53.211 4.759 78.474 1.00 96.81 278 HIS A C 1
ATOM 2106 O O . HIS A 1 278 ? -53.854 4.743 79.521 1.00 96.81 278 HIS A O 1
ATOM 2112 N N . ALA A 1 279 ? -51.884 4.907 78.455 1.00 96.94 279 ALA A N 1
ATOM 2113 C CA . ALA A 1 279 ? -51.096 5.094 79.670 1.00 96.94 279 ALA A CA 1
ATOM 2114 C C . ALA A 1 279 ? -51.496 6.379 80.417 1.00 96.94 279 ALA A C 1
ATOM 2116 O O . ALA A 1 279 ? -51.656 6.353 81.635 1.00 96.94 279 ALA A O 1
ATOM 2117 N N . SER A 1 280 ? -51.727 7.484 79.698 1.00 96.88 280 SER A N 1
ATOM 2118 C CA . SER A 1 280 ? -52.194 8.741 80.296 1.00 96.88 280 SER A CA 1
ATOM 2119 C C . SER A 1 280 ? -53.585 8.605 80.919 1.00 96.88 280 SER A C 1
ATOM 2121 O O . SER A 1 280 ? -53.804 9.101 82.022 1.00 96.88 280 SER A O 1
ATOM 2123 N N . ALA A 1 281 ? -54.518 7.932 80.240 1.00 96.06 281 ALA A N 1
ATOM 2124 C CA . ALA A 1 281 ? -55.852 7.670 80.775 1.00 96.06 281 ALA A CA 1
ATOM 2125 C C . ALA A 1 281 ? -55.791 6.753 82.008 1.00 96.06 281 ALA A C 1
ATOM 2127 O O . ALA A 1 281 ? -56.442 7.021 83.014 1.00 96.06 281 ALA A O 1
ATOM 2128 N N . GLY A 1 282 ? -54.959 5.707 81.969 1.00 97.06 282 GLY A N 1
ATOM 2129 C CA . GLY A 1 282 ? -54.703 4.836 83.117 1.00 97.06 282 GLY A CA 1
ATOM 2130 C C . GLY A 1 282 ? -54.126 5.594 84.315 1.00 97.06 282 GLY A C 1
ATOM 2131 O O . GLY A 1 282 ? -54.559 5.364 85.442 1.00 97.06 282 GLY A O 1
ATOM 2132 N N . GLY A 1 283 ? -53.219 6.547 84.071 1.00 96.50 283 GLY A N 1
ATOM 2133 C CA . GLY A 1 283 ? -52.701 7.457 85.095 1.00 96.50 283 GLY A CA 1
ATOM 2134 C C . GLY A 1 283 ? -53.806 8.273 85.769 1.00 96.50 283 GLY A C 1
ATOM 2135 O O . GLY A 1 283 ? -53.904 8.268 86.990 1.00 96.50 283 GLY A O 1
ATOM 2136 N N . GLN A 1 284 ? -54.711 8.874 84.987 1.00 96.56 284 GLN A N 1
ATOM 2137 C CA . GLN A 1 284 ? -55.857 9.621 85.529 1.00 96.56 284 GLN A CA 1
ATOM 2138 C C . GLN A 1 284 ? -56.788 8.746 86.381 1.00 96.56 284 GLN A C 1
ATOM 2140 O O . GLN A 1 284 ? -57.278 9.188 87.419 1.00 96.56 284 GLN A O 1
ATOM 2145 N N . VAL A 1 285 ? -57.029 7.499 85.961 1.00 97.19 285 VAL A N 1
ATOM 2146 C CA . VAL A 1 285 ? -57.834 6.542 86.736 1.00 97.19 285 VAL A CA 1
ATOM 2147 C C . VAL A 1 285 ? -57.145 6.184 88.054 1.00 97.19 285 VAL A C 1
ATOM 2149 O O . VAL A 1 285 ? -57.817 6.095 89.080 1.00 97.19 285 VAL A O 1
ATOM 2152 N N . MET A 1 286 ? -55.821 6.004 88.055 1.00 95.75 286 MET A N 1
ATOM 2153 C CA . MET A 1 286 ? -55.066 5.769 89.290 1.00 95.75 286 MET A CA 1
ATOM 2154 C C . MET A 1 286 ? -55.094 6.979 90.224 1.00 95.75 286 MET A C 1
ATOM 2156 O O . MET A 1 286 ? -55.321 6.798 91.417 1.00 95.75 286 MET A O 1
ATOM 2160 N N . ASP A 1 287 ? -54.948 8.198 89.704 1.00 96.25 287 ASP A N 1
ATOM 2161 C CA . ASP A 1 287 ? -55.044 9.421 90.509 1.00 96.25 287 ASP A CA 1
ATOM 2162 C C . ASP A 1 287 ? -56.431 9.567 91.162 1.00 96.25 287 ASP A C 1
ATOM 2164 O O . ASP A 1 287 ? -56.547 9.947 92.331 1.00 96.25 287 ASP A O 1
ATOM 2168 N N . GLU A 1 288 ? -57.502 9.231 90.436 1.00 96.31 288 GLU A N 1
ATOM 2169 C CA . GLU A 1 288 ? -58.856 9.169 90.996 1.00 96.31 288 GLU A CA 1
ATOM 2170 C C . GLU A 1 288 ? -58.972 8.075 92.067 1.00 96.31 288 GLU A C 1
ATOM 2172 O O . GLU A 1 288 ? -59.518 8.328 93.141 1.00 96.31 288 GLU A O 1
ATOM 2177 N N . ALA A 1 289 ? -58.429 6.879 91.824 1.00 95.12 289 ALA A N 1
ATOM 2178 C CA . ALA A 1 289 ? -58.454 5.783 92.792 1.00 95.12 289 ALA A CA 1
ATOM 2179 C C . ALA A 1 289 ? -57.717 6.140 94.095 1.00 95.12 289 ALA A C 1
ATOM 2181 O O . ALA A 1 289 ? -58.233 5.870 95.179 1.00 95.12 289 ALA A O 1
ATOM 2182 N N . VAL A 1 290 ? -56.557 6.799 94.006 1.00 96.62 290 VAL A N 1
ATOM 2183 C CA . VAL A 1 290 ? -55.815 7.305 95.173 1.00 96.62 290 VAL A CA 1
ATOM 2184 C C . VAL A 1 290 ? -56.660 8.309 95.957 1.00 96.62 290 VAL A C 1
ATOM 2186 O O . VAL A 1 290 ? -56.753 8.198 97.178 1.00 96.62 290 VAL A O 1
ATOM 2189 N N . ARG A 1 291 ? -57.344 9.239 95.277 1.00 96.31 291 ARG A N 1
ATOM 2190 C CA . ARG A 1 291 ? -58.239 10.206 95.934 1.00 96.31 291 ARG A CA 1
ATOM 2191 C C . ARG A 1 291 ? -59.396 9.519 96.663 1.00 96.31 291 ARG A C 1
ATOM 2193 O O . ARG A 1 291 ? -59.689 9.856 97.804 1.00 96.31 291 ARG A O 1
ATOM 2200 N N . ARG A 1 292 ? -60.019 8.517 96.034 1.00 95.88 292 ARG A N 1
ATOM 2201 C CA . ARG A 1 292 ? -61.098 7.715 96.638 1.00 95.88 292 ARG A CA 1
ATOM 2202 C C . ARG A 1 292 ? -60.625 6.924 97.855 1.00 95.88 292 ARG A C 1
ATOM 2204 O O . ARG A 1 292 ? -61.370 6.803 98.825 1.00 95.88 292 ARG A O 1
ATOM 2211 N N . LEU A 1 293 ? -59.406 6.388 97.814 1.00 93.50 293 LEU A N 1
ATOM 2212 C CA . LEU A 1 293 ? -58.803 5.700 98.956 1.00 93.50 293 LEU A CA 1
ATOM 2213 C C . LEU A 1 293 ? -58.526 6.661 100.117 1.00 93.50 293 LEU A C 1
ATOM 2215 O O . LEU A 1 293 ? -58.774 6.290 101.262 1.00 93.50 293 LEU A O 1
ATOM 2219 N N . ASP A 1 294 ? -58.082 7.889 99.840 1.00 94.44 294 ASP A N 1
ATOM 2220 C CA . ASP A 1 294 ? -57.921 8.922 100.871 1.00 94.44 294 ASP A CA 1
ATOM 2221 C C . ASP A 1 294 ? -59.271 9.293 101.512 1.00 94.44 294 ASP A C 1
ATOM 2223 O O . ASP A 1 294 ? -59.413 9.258 102.735 1.00 94.44 294 ASP A O 1
ATOM 2227 N N . GLU A 1 295 ? -60.309 9.527 100.697 1.00 94.75 295 GLU A N 1
ATOM 2228 C CA . GLU A 1 295 ? -61.682 9.768 101.171 1.00 94.75 295 GLU A CA 1
ATOM 2229 C C . GLU A 1 295 ? -62.198 8.618 102.055 1.00 94.75 295 GLU A C 1
ATOM 2231 O O . GLU A 1 295 ? -62.785 8.852 103.119 1.00 94.75 295 GLU A O 1
ATOM 2236 N N . ALA A 1 296 ? -61.963 7.370 101.635 1.00 94.06 296 ALA A N 1
ATOM 2237 C CA . ALA A 1 296 ? -62.332 6.178 102.392 1.00 94.06 296 ALA A CA 1
ATOM 2238 C C . ALA A 1 296 ? -61.559 6.080 103.717 1.00 94.06 296 ALA A C 1
ATOM 2240 O O . ALA A 1 296 ? -62.162 5.799 104.755 1.00 94.06 296 ALA A O 1
ATOM 2241 N N . GLY A 1 297 ? -60.257 6.376 103.712 1.00 94.06 297 GLY A N 1
ATOM 2242 C CA . GLY A 1 297 ? -59.427 6.436 104.916 1.00 94.06 297 GLY A CA 1
ATOM 2243 C C . GLY A 1 297 ? -59.937 7.472 105.921 1.00 94.06 297 GLY A C 1
ATOM 2244 O O . GLY A 1 297 ? -60.097 7.170 107.107 1.00 94.06 297 GLY A O 1
ATOM 2245 N N . GLN A 1 298 ? -60.304 8.667 105.449 1.00 94.75 298 GLN A N 1
ATOM 2246 C CA . GLN A 1 298 ? -60.922 9.697 106.288 1.00 94.75 298 GLN A CA 1
ATOM 2247 C C . GLN A 1 298 ? -62.281 9.246 106.851 1.00 94.75 298 GLN A C 1
ATOM 2249 O O . GLN A 1 298 ? -62.583 9.486 108.022 1.00 94.75 298 GLN A O 1
ATOM 2254 N N . ALA A 1 299 ? -63.112 8.577 106.046 1.00 94.25 299 ALA A N 1
ATOM 2255 C CA . ALA A 1 299 ? -64.399 8.044 106.495 1.00 94.25 299 ALA A CA 1
ATOM 2256 C C . ALA A 1 299 ? -64.240 6.939 107.556 1.00 94.25 299 ALA A C 1
ATOM 2258 O O . ALA A 1 299 ? -64.982 6.928 108.544 1.00 94.25 299 ALA A O 1
ATOM 2259 N N . MET A 1 300 ? -63.251 6.054 107.396 1.00 94.06 300 MET A N 1
ATOM 2260 C CA . MET A 1 300 ? -62.896 5.050 108.401 1.00 94.06 300 MET A CA 1
ATOM 2261 C C . MET A 1 300 ? -62.433 5.700 109.708 1.00 94.06 300 MET A C 1
ATOM 2263 O O . MET A 1 300 ? -62.904 5.308 110.773 1.00 94.06 300 MET A O 1
ATOM 2267 N N . SER A 1 301 ? -61.585 6.731 109.640 1.00 93.62 301 SER A N 1
ATOM 2268 C CA . SER A 1 301 ? -61.130 7.473 110.825 1.00 93.62 301 SER A CA 1
ATOM 2269 C C . SER A 1 301 ? -62.295 8.122 111.587 1.00 93.62 301 SER A C 1
ATOM 2271 O O . SER A 1 301 ? -62.400 7.969 112.804 1.00 93.62 301 SER A O 1
ATOM 2273 N N . ARG A 1 302 ? -63.244 8.754 110.875 1.00 94.19 302 ARG A N 1
ATOM 2274 C CA . ARG A 1 302 ? -64.478 9.290 111.484 1.00 94.19 302 ARG A CA 1
ATOM 2275 C C . ARG A 1 302 ? -65.326 8.200 112.144 1.00 94.19 302 ARG A C 1
ATOM 2277 O O . ARG A 1 302 ? -65.874 8.424 113.220 1.00 94.19 302 ARG A O 1
ATOM 2284 N N . SER A 1 303 ? -65.432 7.034 111.509 1.00 93.12 303 SER A N 1
ATOM 2285 C CA . SER A 1 303 ? -66.202 5.902 112.041 1.00 93.12 303 SER A CA 1
ATOM 2286 C C . SER A 1 303 ? -65.569 5.339 113.316 1.00 93.12 303 SER A C 1
ATOM 2288 O O . SER A 1 303 ? -66.282 5.091 114.284 1.00 93.12 303 SER A O 1
ATOM 2290 N N . ALA A 1 304 ? -64.240 5.209 113.357 1.00 93.44 304 ALA A N 1
ATOM 2291 C CA . ALA A 1 304 ? -63.512 4.788 114.554 1.00 93.44 304 ALA A CA 1
ATOM 2292 C C . ALA A 1 304 ? -63.737 5.757 115.730 1.00 93.44 304 ALA A C 1
ATOM 2294 O O . ALA A 1 304 ? -64.083 5.3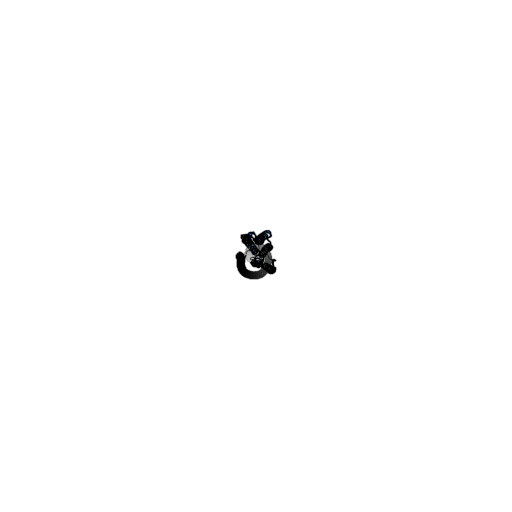16 116.823 1.00 93.44 304 ALA A O 1
ATOM 2295 N N . ALA A 1 305 ? -63.657 7.071 115.486 1.00 94.00 305 ALA A N 1
ATOM 2296 C CA . ALA A 1 305 ? -63.933 8.085 116.508 1.00 94.00 305 ALA A CA 1
ATOM 2297 C C . ALA A 1 305 ? -65.386 8.035 117.023 1.00 94.00 305 ALA A C 1
ATOM 2299 O O . ALA A 1 305 ? -65.648 8.251 118.207 1.00 94.00 305 ALA A O 1
ATOM 2300 N N . ALA A 1 306 ? -66.353 7.734 116.148 1.00 93.81 306 ALA A N 1
ATOM 2301 C CA . ALA A 1 306 ? -67.746 7.553 116.551 1.00 93.81 306 ALA A CA 1
ATOM 2302 C C . ALA A 1 306 ? -67.939 6.308 117.435 1.00 93.81 306 ALA A C 1
ATOM 2304 O O . ALA A 1 306 ? -68.689 6.375 118.409 1.00 93.81 306 ALA A O 1
ATOM 2305 N N . ILE A 1 307 ? -67.250 5.203 117.129 1.00 93.50 307 ILE A N 1
ATOM 2306 C CA . ILE A 1 307 ? -67.264 3.977 117.943 1.00 93.50 307 ILE A CA 1
ATOM 2307 C C . ILE A 1 307 ? -66.647 4.233 119.323 1.00 93.50 307 ILE A C 1
ATOM 2309 O O . ILE A 1 307 ? -67.259 3.876 120.323 1.00 93.50 307 ILE A O 1
ATOM 2313 N N . GLU A 1 308 ? -65.498 4.906 119.397 1.00 92.81 308 GLU A N 1
ATOM 2314 C CA . GLU A 1 308 ? -64.858 5.274 120.670 1.00 92.81 308 GLU A CA 1
ATOM 2315 C C . GLU A 1 308 ? -65.770 6.183 121.517 1.00 92.81 308 GLU A C 1
ATOM 2317 O O . GLU A 1 308 ? -65.942 6.000 122.724 1.00 92.81 308 GLU A O 1
ATOM 2322 N N . SER A 1 309 ? -66.446 7.141 120.872 1.00 93.56 309 SER A N 1
ATOM 2323 C CA . SER A 1 309 ? -67.443 7.986 121.537 1.00 93.56 309 SER A CA 1
ATOM 2324 C C . SER A 1 309 ? -68.634 7.179 122.066 1.00 93.56 309 SER A C 1
ATOM 2326 O O . SER A 1 309 ? -69.127 7.456 123.164 1.00 93.56 309 SER A O 1
ATOM 2328 N N . LEU A 1 310 ? -69.096 6.182 121.303 1.00 92.88 310 LEU A N 1
ATOM 2329 C CA . LEU A 1 310 ? -70.164 5.275 121.714 1.00 92.88 310 LEU A CA 1
ATOM 2330 C C . LEU A 1 310 ? -69.731 4.414 122.904 1.00 92.88 310 LEU A C 1
ATOM 2332 O O . LEU A 1 310 ? -70.481 4.339 123.870 1.00 92.88 310 LEU A O 1
ATOM 2336 N N . GLU A 1 311 ? -68.528 3.838 122.879 1.00 93.00 311 GLU A N 1
ATOM 2337 C CA . GLU A 1 311 ? -67.953 3.075 123.994 1.00 93.00 311 GLU A CA 1
ATOM 2338 C C . GLU A 1 311 ? -67.933 3.912 125.278 1.00 93.00 311 GLU A C 1
ATOM 2340 O O . GLU A 1 311 ? -68.426 3.477 126.321 1.00 93.00 311 GLU A O 1
ATOM 2345 N N . ARG A 1 312 ? -67.454 5.160 125.193 1.00 92.44 312 ARG A N 1
ATOM 2346 C CA . ARG A 1 312 ? -67.439 6.086 126.331 1.00 92.44 312 ARG A CA 1
ATOM 2347 C C . ARG A 1 312 ? -68.844 6.330 126.889 1.00 92.44 312 ARG A C 1
ATOM 2349 O O . ARG A 1 312 ? -69.031 6.274 128.102 1.00 92.44 312 ARG A O 1
ATOM 2356 N N . ARG A 1 313 ? -69.837 6.563 126.023 1.00 92.38 313 ARG A N 1
ATOM 2357 C CA . ARG A 1 313 ? -71.245 6.729 126.435 1.00 92.38 313 ARG A CA 1
ATOM 2358 C C . ARG A 1 313 ? -71.825 5.446 127.033 1.00 92.38 313 ARG A C 1
ATOM 2360 O O . ARG A 1 313 ? -72.562 5.517 128.008 1.00 92.38 313 ARG A O 1
ATOM 2367 N N . SER A 1 314 ? -71.498 4.280 126.484 1.00 92.69 314 SER A N 1
ATOM 2368 C CA . SER A 1 314 ? -71.916 2.988 127.034 1.00 92.69 314 SER A CA 1
ATOM 2369 C C . SER A 1 314 ? -71.330 2.750 128.425 1.00 92.69 314 SER A C 1
ATOM 2371 O O . SER A 1 314 ? -72.050 2.280 129.302 1.00 92.69 314 SER A O 1
ATOM 2373 N N . ASN A 1 315 ? -70.077 3.142 128.666 1.00 90.75 315 ASN A N 1
ATOM 2374 C CA . ASN A 1 315 ? -69.458 3.086 129.992 1.00 90.75 315 ASN A CA 1
ATOM 2375 C C . ASN A 1 315 ? -70.129 4.045 130.988 1.00 90.75 315 ASN A C 1
ATOM 2377 O O . ASN A 1 315 ? -70.364 3.660 132.131 1.00 90.75 315 ASN A O 1
ATOM 2381 N N . GLU A 1 316 ? -70.498 5.260 130.561 1.00 91.12 316 GLU A N 1
ATOM 2382 C CA . GLU A 1 316 ? -71.303 6.183 131.381 1.00 91.12 316 GLU A CA 1
ATOM 2383 C C . GLU A 1 316 ? -72.660 5.567 131.747 1.00 91.12 316 GLU A C 1
ATOM 2385 O O . GLU A 1 316 ? -73.047 5.581 132.914 1.00 91.12 316 GLU A O 1
ATOM 2390 N N . VAL A 1 317 ? -73.365 4.976 130.774 1.00 90.69 317 VAL A N 1
ATOM 2391 C CA . VAL A 1 317 ? -74.642 4.284 131.013 1.00 90.69 317 VAL A CA 1
ATOM 2392 C C . VAL A 1 317 ? -74.461 3.101 131.961 1.00 90.69 317 VAL A C 1
ATOM 2394 O O . VAL A 1 317 ? -75.283 2.927 132.855 1.00 90.69 317 VAL A O 1
ATOM 2397 N N . ASN A 1 318 ? -73.392 2.315 131.817 1.00 91.25 318 ASN A N 1
ATOM 2398 C CA . ASN A 1 318 ? -73.094 1.213 132.728 1.00 91.25 318 ASN A CA 1
ATOM 2399 C C . ASN A 1 318 ? -72.824 1.715 134.155 1.00 91.25 318 ASN A C 1
ATOM 2401 O O . ASN A 1 318 ? -73.330 1.135 135.109 1.00 91.25 318 ASN A O 1
ATOM 2405 N N . GLY A 1 319 ? -72.100 2.830 134.301 1.00 90.56 319 GLY A N 1
ATOM 2406 C CA . GLY A 1 319 ? -71.901 3.488 135.593 1.00 90.56 319 GLY A CA 1
ATOM 2407 C C . GLY A 1 319 ? -73.215 3.967 136.219 1.00 90.56 319 GLY A C 1
ATOM 2408 O O . GLY A 1 319 ? -73.444 3.758 137.407 1.00 90.56 319 GLY A O 1
ATOM 2409 N N . ILE A 1 320 ? -74.119 4.541 135.418 1.00 90.25 320 ILE A N 1
ATOM 2410 C CA . ILE A 1 320 ? -75.465 4.920 135.875 1.00 90.25 320 ILE A CA 1
ATOM 2411 C C . ILE A 1 320 ? -76.275 3.679 136.268 1.00 90.25 320 ILE A C 1
ATOM 2413 O O . ILE A 1 320 ? -76.925 3.689 137.306 1.00 90.25 320 ILE A O 1
ATOM 2417 N N . ALA A 1 321 ? -76.241 2.608 135.475 1.00 88.94 321 ALA A N 1
ATOM 2418 C CA . ALA A 1 321 ? -76.952 1.367 135.774 1.00 88.94 321 ALA A CA 1
ATOM 2419 C C . ALA A 1 321 ? -76.439 0.713 137.064 1.00 88.94 321 ALA A C 1
ATOM 2421 O O . ALA A 1 321 ? -77.240 0.231 137.859 1.00 88.94 321 ALA A O 1
ATOM 2422 N N . GLN A 1 322 ? -75.125 0.751 137.301 1.00 89.56 322 GLN A N 1
ATOM 2423 C CA . GLN A 1 322 ? -74.520 0.286 138.544 1.00 89.56 322 GLN A CA 1
ATOM 2424 C C . GLN A 1 322 ? -74.974 1.136 139.735 1.00 89.56 322 GLN A C 1
ATOM 2426 O O . GLN A 1 322 ? -75.405 0.575 140.735 1.00 89.56 322 GLN A O 1
ATOM 2431 N N . LEU A 1 323 ? -74.985 2.466 139.601 1.00 92.00 323 LEU A N 1
ATOM 2432 C CA . LEU A 1 323 ? -75.529 3.366 140.621 1.00 92.00 323 LEU A CA 1
ATOM 2433 C C . LEU A 1 323 ? -77.019 3.097 140.889 1.00 92.00 323 LEU A C 1
ATOM 2435 O O . LEU A 1 323 ? -77.441 3.088 142.039 1.00 92.00 323 LEU A O 1
ATOM 2439 N N . ILE A 1 324 ? -77.825 2.861 139.849 1.00 88.38 324 ILE A N 1
ATOM 2440 C CA . ILE A 1 324 ? -79.237 2.475 139.999 1.00 88.38 324 ILE A CA 1
ATOM 2441 C C . ILE A 1 324 ? -79.344 1.141 140.739 1.00 88.38 324 ILE A C 1
ATOM 2443 O O . ILE A 1 324 ? -80.193 1.023 141.612 1.00 88.38 324 ILE A O 1
ATOM 2447 N N . GLY A 1 325 ? -78.489 0.165 140.421 1.00 87.56 325 GLY A N 1
ATOM 2448 C CA . GLY A 1 325 ? -78.405 -1.105 141.141 1.00 87.56 325 GLY A CA 1
ATOM 2449 C C . GLY A 1 325 ? -78.081 -0.906 142.621 1.00 87.56 325 GLY A C 1
ATOM 2450 O O . GLY A 1 325 ? -78.794 -1.420 143.472 1.00 87.56 325 GLY A O 1
ATOM 2451 N N . GLU A 1 326 ? -77.086 -0.077 142.938 1.00 89.38 326 GLU A N 1
ATOM 2452 C CA . GLU A 1 326 ? -76.726 0.275 144.317 1.00 89.38 326 GLU A CA 1
ATOM 2453 C C . GLU A 1 326 ? -77.871 0.992 145.053 1.00 89.38 326 GLU A C 1
ATOM 2455 O O . GLU A 1 326 ? -78.145 0.694 146.217 1.00 89.38 326 GLU A O 1
ATOM 2460 N N . ILE A 1 327 ? -78.581 1.904 144.377 1.00 87.56 327 ILE A N 1
ATOM 2461 C CA . ILE A 1 327 ? -79.775 2.567 144.921 1.00 87.56 327 ILE A CA 1
ATOM 2462 C C . ILE A 1 327 ? -80.896 1.551 145.136 1.00 87.56 327 ILE A C 1
ATOM 2464 O O . ILE A 1 327 ? -81.559 1.604 146.169 1.00 87.56 327 ILE A O 1
ATOM 2468 N N . ALA A 1 328 ? -81.122 0.636 144.195 1.00 87.12 328 ALA A N 1
ATOM 2469 C CA . ALA A 1 328 ? -82.144 -0.398 144.299 1.00 87.12 328 ALA A CA 1
ATOM 2470 C C . ALA A 1 328 ? -81.843 -1.352 145.461 1.00 87.12 328 ALA A C 1
ATOM 2472 O O . ALA A 1 328 ? -82.738 -1.623 146.253 1.00 87.12 328 ALA A O 1
ATOM 2473 N N . ASP A 1 329 ? -80.589 -1.769 145.641 1.00 87.62 329 ASP A N 1
ATOM 2474 C CA . ASP A 1 329 ? -80.151 -2.589 146.774 1.00 87.62 329 ASP A CA 1
ATOM 2475 C C . ASP A 1 329 ? -80.300 -1.846 148.110 1.00 87.62 329 ASP A C 1
ATOM 2477 O O . ASP A 1 329 ? -80.801 -2.415 149.084 1.00 87.62 329 ASP A O 1
ATOM 2481 N N . GLN A 1 330 ? -79.931 -0.559 148.170 1.00 87.12 330 GLN A N 1
ATOM 2482 C CA . GLN A 1 330 ? -80.190 0.281 149.346 1.00 87.12 330 GLN A CA 1
ATOM 2483 C C . GLN A 1 330 ? -81.685 0.434 149.625 1.00 87.12 330 GLN A C 1
ATOM 2485 O O . GLN A 1 330 ? -82.103 0.373 150.781 1.00 87.12 330 GLN A O 1
ATOM 2490 N N . THR A 1 331 ? -82.491 0.621 148.582 1.00 87.50 331 THR A N 1
ATOM 2491 C CA . THR A 1 331 ? -83.945 0.775 148.690 1.00 87.50 331 THR A CA 1
ATOM 2492 C C . THR A 1 331 ? -84.581 -0.526 149.160 1.00 87.50 331 THR A C 1
ATOM 2494 O O . THR A 1 331 ? -85.384 -0.494 150.083 1.00 87.50 331 THR A O 1
ATOM 2497 N N . ASN A 1 332 ? -84.149 -1.669 148.628 1.00 86.19 332 ASN A N 1
ATOM 2498 C CA . ASN A 1 332 ? -84.550 -3.005 149.058 1.00 86.19 332 ASN A CA 1
ATOM 2499 C C . ASN A 1 332 ? -84.168 -3.259 150.527 1.00 86.19 332 ASN A C 1
ATOM 2501 O O . ASN A 1 332 ? -84.979 -3.761 151.298 1.00 86.19 332 ASN A O 1
ATOM 2505 N N . LEU A 1 333 ? -82.973 -2.847 150.966 1.00 86.88 333 LEU A N 1
ATOM 2506 C CA . LEU A 1 333 ? -82.568 -2.920 152.377 1.00 86.88 333 LEU A CA 1
ATOM 2507 C C . LEU A 1 333 ? -83.411 -2.015 153.286 1.00 86.88 333 LEU A C 1
ATOM 2509 O O . LEU A 1 333 ? -83.792 -2.427 154.383 1.00 86.88 333 LEU A O 1
ATOM 2513 N N . LEU A 1 334 ? -83.713 -0.791 152.851 1.00 84.12 334 LEU A N 1
ATOM 2514 C CA . LEU A 1 334 ? -84.591 0.135 153.572 1.00 84.12 334 LEU A CA 1
ATOM 2515 C C . LEU A 1 334 ? -86.018 -0.412 153.664 1.00 84.12 334 LEU A C 1
ATOM 2517 O O . LEU A 1 334 ? -86.608 -0.385 154.744 1.00 84.12 334 LEU A O 1
ATOM 2521 N N . ALA A 1 335 ? -86.540 -0.943 152.560 1.00 83.81 335 ALA A N 1
ATOM 2522 C CA . ALA A 1 335 ? -87.846 -1.578 152.475 1.00 83.81 335 ALA A CA 1
ATOM 2523 C C . ALA A 1 335 ? -87.912 -2.818 153.370 1.00 83.81 335 ALA A C 1
ATOM 2525 O O . ALA A 1 335 ? -88.837 -2.951 154.162 1.00 83.81 335 ALA A O 1
ATOM 2526 N N . LEU A 1 336 ? -86.888 -3.674 153.350 1.00 82.19 336 LEU A N 1
ATOM 2527 C CA . LEU A 1 336 ? -86.794 -4.837 154.228 1.00 82.19 336 LEU A CA 1
ATOM 2528 C C . LEU A 1 336 ? -86.768 -4.431 155.707 1.00 82.19 336 LEU A C 1
ATOM 2530 O O . LEU A 1 336 ? -87.495 -5.010 156.512 1.00 82.19 336 LEU A O 1
ATOM 2534 N N . ASN A 1 337 ? -85.976 -3.420 156.074 1.00 82.62 337 ASN A N 1
ATOM 2535 C CA . ASN A 1 337 ? -85.957 -2.896 157.442 1.00 82.62 337 ASN A CA 1
ATOM 2536 C C . ASN A 1 337 ? -87.326 -2.327 157.846 1.00 82.62 337 ASN A C 1
ATOM 2538 O O . ASN A 1 337 ? -87.784 -2.570 158.962 1.00 82.62 337 ASN A O 1
ATOM 2542 N N . ALA A 1 338 ? -88.002 -1.617 156.939 1.00 82.38 338 ALA A N 1
ATOM 2543 C CA . ALA A 1 338 ? -89.352 -1.114 157.168 1.00 82.38 338 ALA A CA 1
ATOM 2544 C C . ALA A 1 338 ? -90.375 -2.253 157.321 1.00 82.38 338 ALA A C 1
ATOM 2546 O O . ALA A 1 338 ? -91.214 -2.185 158.215 1.00 82.38 338 ALA A O 1
ATOM 2547 N N . ALA A 1 339 ? -90.280 -3.318 156.519 1.00 80.50 339 ALA A N 1
ATOM 2548 C CA . ALA A 1 339 ? -91.138 -4.498 156.609 1.00 80.50 339 ALA A CA 1
ATOM 2549 C C . ALA A 1 339 ? -90.942 -5.236 157.943 1.00 80.50 339 ALA A C 1
ATOM 2551 O O . ALA A 1 339 ? -91.920 -5.609 158.595 1.00 80.50 339 ALA A O 1
ATOM 2552 N N . ILE A 1 340 ? -89.690 -5.386 158.394 1.00 79.62 340 ILE A N 1
ATOM 2553 C CA . ILE A 1 340 ? -89.357 -5.965 159.703 1.00 79.62 340 ILE A CA 1
ATOM 2554 C C . ILE A 1 340 ? -89.963 -5.125 160.834 1.00 79.62 340 ILE A C 1
ATOM 2556 O O . ILE A 1 340 ? -90.622 -5.676 161.719 1.00 79.62 340 ILE A O 1
ATOM 2560 N N . GLU A 1 341 ? -89.785 -3.801 160.817 1.00 82.44 341 GLU A N 1
ATOM 2561 C CA . GLU A 1 341 ? -90.283 -2.943 161.898 1.00 82.44 341 GLU A CA 1
ATOM 2562 C C . GLU A 1 341 ? -91.816 -2.825 161.881 1.00 82.44 341 GLU A C 1
ATOM 2564 O O . GLU A 1 341 ? -92.460 -2.812 162.933 1.00 82.44 341 GLU A O 1
ATOM 2569 N N . ALA A 1 342 ? -92.429 -2.850 160.695 1.00 78.12 342 ALA A N 1
ATOM 2570 C CA . ALA A 1 342 ? -93.876 -2.918 160.540 1.00 78.12 342 ALA A CA 1
ATOM 2571 C C . ALA A 1 342 ? -94.454 -4.235 161.086 1.00 78.12 342 ALA A C 1
ATOM 2573 O O . ALA A 1 342 ? -95.456 -4.207 161.803 1.00 78.12 342 ALA A O 1
ATOM 2574 N N . ALA A 1 343 ? -93.803 -5.378 160.830 1.00 76.12 343 ALA A N 1
ATOM 2575 C CA . ALA A 1 343 ? -94.175 -6.659 161.433 1.00 76.12 343 ALA A CA 1
ATOM 2576 C C . ALA A 1 343 ? -94.046 -6.625 162.966 1.00 76.12 343 ALA A C 1
ATOM 2578 O O . ALA A 1 343 ? -94.867 -7.207 163.680 1.00 76.12 343 ALA A O 1
ATOM 2579 N N . ARG A 1 344 ? -93.053 -5.892 163.486 1.00 78.31 344 ARG A N 1
ATOM 2580 C CA . ARG A 1 344 ? -92.823 -5.715 164.925 1.00 78.31 344 ARG A CA 1
ATOM 2581 C C . ARG A 1 344 ? -93.913 -4.889 165.615 1.00 78.31 344 ARG A C 1
ATOM 2583 O O . ARG A 1 344 ? -94.250 -5.177 166.761 1.00 78.31 344 ARG A O 1
ATOM 2590 N N . ALA A 1 345 ? -94.488 -3.901 164.926 1.00 77.75 345 ALA A N 1
ATOM 2591 C CA . ALA A 1 345 ? -95.559 -3.042 165.442 1.00 77.75 345 ALA A CA 1
ATOM 2592 C C . ALA A 1 345 ? -96.956 -3.712 165.483 1.00 77.75 345 ALA A C 1
ATOM 2594 O O . ALA A 1 345 ? -97.919 -3.103 165.959 1.00 77.75 345 ALA A O 1
ATOM 2595 N N . GLY A 1 346 ? -97.087 -4.961 165.018 1.00 71.44 346 GLY A N 1
ATOM 2596 C CA . GLY A 1 346 ? -98.330 -5.737 165.100 1.00 71.44 346 GLY A CA 1
ATOM 2597 C C . GLY A 1 346 ? -99.496 -5.110 164.318 1.00 71.44 346 GLY A C 1
ATOM 2598 O O . GLY A 1 346 ? -99.306 -4.594 163.219 1.00 71.44 346 GLY A O 1
ATOM 2599 N N . GLU A 1 347 ? -100.718 -5.137 164.871 1.00 69.00 347 GLU A N 1
ATOM 2600 C CA . GLU A 1 347 ? -101.941 -4.641 164.198 1.00 69.00 347 GLU A CA 1
ATOM 2601 C C . GLU A 1 347 ? -101.844 -3.169 163.744 1.00 69.00 347 GLU A C 1
ATOM 2603 O O . GLU A 1 347 ? -102.406 -2.814 162.710 1.00 69.00 347 GLU A O 1
ATOM 2608 N N . MET A 1 348 ? -101.073 -2.327 164.445 1.00 66.69 348 MET A N 1
ATOM 2609 C CA . MET A 1 348 ? -100.861 -0.919 164.065 1.00 66.69 348 MET A CA 1
ATOM 2610 C C . MET A 1 348 ? -99.889 -0.748 162.880 1.00 66.69 348 MET A C 1
ATOM 2612 O O . MET A 1 348 ? -99.903 0.290 162.223 1.00 66.69 348 MET A O 1
ATOM 2616 N N . GLY A 1 349 ? -99.052 -1.752 162.587 1.00 67.88 349 GLY A N 1
ATOM 2617 C CA . GLY A 1 349 ? -98.047 -1.731 161.514 1.00 67.88 349 GLY A CA 1
ATOM 2618 C C . GLY A 1 349 ? -98.507 -2.354 160.194 1.00 67.88 349 GLY A C 1
ATOM 2619 O O . GLY A 1 349 ? -97.799 -2.271 159.193 1.00 67.88 349 GLY A O 1
ATOM 2620 N N . ARG A 1 350 ? -99.707 -2.947 160.154 1.00 71.19 350 ARG A N 1
ATOM 2621 C CA . ARG A 1 350 ? -100.209 -3.752 159.026 1.00 71.19 350 ARG A CA 1
ATOM 2622 C C . ARG A 1 350 ? -100.261 -2.991 157.693 1.00 71.19 350 ARG A C 1
ATOM 2624 O O . ARG A 1 350 ? -99.930 -3.557 156.658 1.00 71.19 350 ARG A O 1
ATOM 2631 N N . GLY A 1 351 ? -100.625 -1.706 157.725 1.00 76.12 351 GLY A N 1
ATOM 2632 C CA . GLY A 1 351 ? -100.612 -0.838 156.540 1.00 76.12 351 GLY A CA 1
ATOM 2633 C C . GLY A 1 351 ? -99.199 -0.497 156.056 1.00 76.12 351 GLY A C 1
ATOM 2634 O O . GLY A 1 351 ? -98.959 -0.453 154.854 1.00 76.12 351 GLY A O 1
ATOM 2635 N N . PHE A 1 352 ? -98.250 -0.321 156.981 1.00 73.94 352 PHE A N 1
ATOM 2636 C CA . PHE A 1 352 ? -96.848 -0.057 156.647 1.00 73.94 352 PHE A CA 1
ATOM 2637 C C . PHE A 1 352 ? -96.135 -1.298 156.097 1.00 73.94 352 PHE A C 1
ATOM 2639 O O . PHE A 1 352 ? -95.307 -1.158 155.205 1.00 73.94 352 PHE A O 1
ATOM 2646 N N . ALA A 1 353 ? -96.493 -2.501 156.562 1.00 74.31 353 ALA A N 1
ATOM 2647 C CA . ALA A 1 353 ? -95.921 -3.754 156.066 1.00 74.31 353 ALA A CA 1
ATOM 2648 C C . ALA A 1 353 ? -96.246 -3.991 154.582 1.00 74.31 353 ALA A C 1
ATOM 2650 O O . ALA A 1 353 ? -95.362 -4.364 153.823 1.00 74.31 353 ALA A O 1
ATOM 2651 N N . VAL A 1 354 ? -97.485 -3.707 154.156 1.00 76.69 354 VAL A N 1
ATOM 2652 C CA . VAL A 1 354 ? -97.899 -3.848 152.746 1.00 76.69 354 VAL A CA 1
ATOM 2653 C C . VAL A 1 354 ? -97.142 -2.874 151.845 1.00 76.69 354 VAL A C 1
ATOM 2655 O O . VAL A 1 354 ? -96.693 -3.258 150.774 1.00 76.69 354 VAL A O 1
ATOM 2658 N N . VAL A 1 355 ? -96.955 -1.623 152.279 1.00 78.31 355 VAL A N 1
ATOM 2659 C CA . VAL A 1 355 ? -96.188 -0.644 151.493 1.00 78.31 355 VAL A CA 1
ATOM 2660 C C . VAL A 1 355 ? -94.708 -1.023 151.439 1.00 78.31 355 VAL A C 1
ATOM 2662 O O . VAL A 1 355 ? -94.090 -0.886 150.393 1.00 78.31 355 VAL A O 1
ATOM 2665 N N . ALA A 1 356 ? -94.136 -1.520 152.537 1.00 77.25 356 ALA A N 1
ATOM 2666 C CA . ALA A 1 356 ? -92.749 -1.966 152.558 1.00 77.25 356 ALA A CA 1
ATOM 2667 C C . ALA A 1 356 ? -92.504 -3.176 151.637 1.00 77.25 356 ALA A C 1
ATOM 2669 O O . ALA A 1 356 ? -91.488 -3.193 150.950 1.00 77.25 356 ALA A O 1
ATOM 2670 N N . ASP A 1 357 ? -93.435 -4.135 151.571 1.00 78.94 357 ASP A N 1
ATOM 2671 C CA . ASP A 1 357 ? -93.364 -5.258 150.622 1.00 78.94 357 ASP A CA 1
ATOM 2672 C C . ASP A 1 357 ? -93.563 -4.822 149.159 1.00 78.94 357 ASP A C 1
ATOM 2674 O O . ASP A 1 357 ? -92.993 -5.451 148.278 1.00 78.94 357 ASP A O 1
ATOM 2678 N N . GLU A 1 358 ? -94.323 -3.755 148.885 1.00 79.19 358 GLU A N 1
ATOM 2679 C CA . GLU A 1 358 ? -94.514 -3.225 147.519 1.00 79.19 358 GLU A CA 1
ATOM 2680 C C . GLU A 1 358 ? -93.321 -2.373 147.036 1.00 79.19 358 GLU A C 1
ATOM 2682 O O . GLU A 1 358 ? -93.090 -2.235 145.838 1.00 79.19 358 GLU A O 1
ATOM 2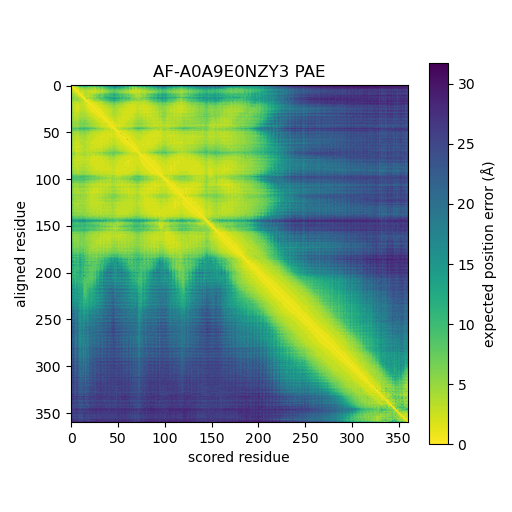687 N N . VAL A 1 359 ? -92.567 -1.765 147.963 1.00 76.31 359 V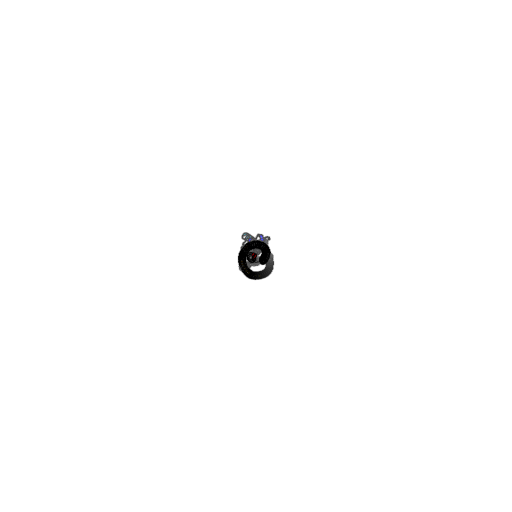AL A N 1
ATOM 2688 C CA . VAL A 1 359 ? -91.335 -1.007 147.657 1.00 76.31 359 VAL A CA 1
ATOM 2689 C C . VAL A 1 359 ? -90.130 -1.939 147.450 1.00 76.31 359 VAL A C 1
ATOM 2691 O O . VAL A 1 359 ? -89.154 -1.531 146.819 1.00 76.31 359 VAL A O 1
ATOM 2694 N N . ARG A 1 360 ? -90.188 -3.161 147.992 1.00 67.19 360 ARG A N 1
ATOM 2695 C CA . ARG A 1 360 ? -89.164 -4.203 147.868 1.00 67.19 360 ARG A CA 1
ATOM 2696 C C . ARG A 1 360 ? -89.223 -4.897 146.510 1.00 67.19 360 ARG A C 1
ATOM 269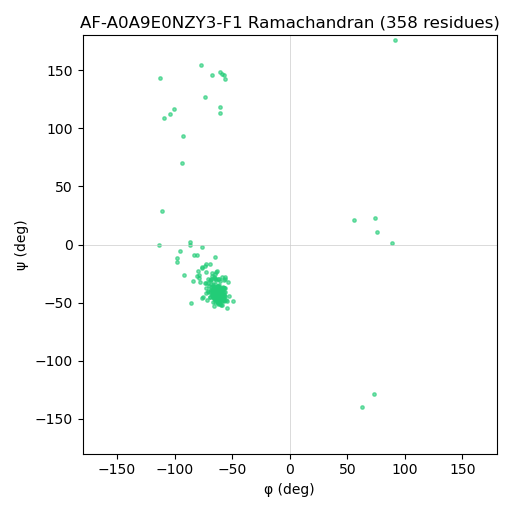8 O O . ARG A 1 360 ? -88.137 -5.116 145.931 1.00 67.19 360 ARG A O 1
#